Protein AF-A0A9Q8PD49-F1 (afdb_monomer_lite)

Radius of gyration: 19.95 Å; chains: 1; bounding box: 48×64×58 Å

Foldseek 3Di:
DDDPPPPPPLDDQDQDAQVCPPVPPVDDGSFVACSPHLQDLQFLVSLVDPVQLVVQVVVFDPQDKDWFKDALVQQALPPDRIWAKQFQVNDAFPVLQATASGHHPCCCVVPPVHGHDCGSPCVVCVVSDDGGDEDEDEPVVQVPDPDRDDDDPPDAPDDAYHYRPCPVVVSVPDDPVRSVVSSPDPDDDDDFDDDDSVVVSCCSVHHDDDFDDDPGTPSNCQSRRRSHMDIPRTRCPCVVPVDDDDDDDGPDDDPRDMDHD

Sequence (261 aa):
MSSSTTTTTTTTIPIPPFSSLPLDKSGPHHNAWGLYDPTDQLGTLNRLTDAVVARAASEIRTGTRINLDWPIACPSSAGKSSSQWDGVRHFGYQKEGVLYNGVTMDEIHGRNGVEKTDNLGIGAWAEKGIVGRGILLDYHTCRRLPKTPPIHHGDIILLLLLLRTGYLHAYSLLSRPSLESLRSESLLCFTGVEQSEDMMAFMWENFSACPTQEEYHLHEVMLAGRGMPIGELFDLEKLAAEKVNYVPGGVASPPNVVAIF

InterPro domains:
  IPR037175 Kynurenine formamidase superfamily [G3DSA:3.50.30.50] (44-261)

Structure (mmCIF, N/CA/C/O backbone):
data_AF-A0A9Q8PD49-F1
#
_entry.id   AF-A0A9Q8PD49-F1
#
loop_
_atom_site.group_PDB
_atom_site.id
_atom_site.type_symbol
_atom_site.label_atom_id
_atom_site.label_alt_id
_atom_site.label_comp_id
_atom_site.label_asym_id
_atom_site.label_entity_id
_atom_site.label_seq_id
_atom_site.pdbx_PDB_ins_code
_atom_site.Cartn_x
_atom_site.Cartn_y
_atom_site.Cartn_z
_atom_site.occupancy
_atom_site.B_iso_or_equiv
_atom_site.auth_seq_id
_atom_site.auth_comp_id
_atom_site.auth_asym_id
_atom_site.auth_atom_id
_atom_site.pdbx_PDB_model_num
ATOM 1 N N . MET A 1 1 ? -13.595 -43.798 4.757 1.00 37.62 1 MET A N 1
ATOM 2 C CA . MET A 1 1 ? -13.567 -42.462 5.386 1.00 37.62 1 MET A CA 1
ATOM 3 C C . MET A 1 1 ? -13.576 -41.447 4.257 1.00 37.62 1 MET A C 1
ATOM 5 O O . MET A 1 1 ? -12.559 -41.295 3.597 1.00 37.62 1 MET A O 1
ATOM 9 N N . SER A 1 2 ? -14.741 -40.880 3.934 1.00 33.53 2 SER A N 1
ATOM 10 C CA . SER A 1 2 ? -14.861 -39.870 2.875 1.00 33.53 2 SER A CA 1
ATOM 11 C C . SER A 1 2 ? -14.318 -38.544 3.392 1.00 33.53 2 SER A C 1
ATOM 13 O O . SER A 1 2 ? -14.867 -38.001 4.348 1.00 33.53 2 SER A O 1
ATOM 15 N N . SER A 1 3 ? -13.239 -38.039 2.793 1.00 37.34 3 SER A N 1
ATOM 16 C CA . SER A 1 3 ? -12.760 -36.683 3.055 1.00 37.34 3 SER A CA 1
ATOM 17 C C . SER A 1 3 ? -13.702 -35.693 2.373 1.00 37.34 3 SER A C 1
ATOM 19 O O . SER A 1 3 ? -13.775 -35.644 1.145 1.00 37.34 3 SER A O 1
ATOM 21 N N . SER A 1 4 ? -14.443 -34.923 3.163 1.00 33.84 4 SER A N 1
ATOM 22 C CA . SER A 1 4 ? -15.198 -33.775 2.676 1.00 33.84 4 SER A CA 1
ATOM 23 C C . SER A 1 4 ? -14.217 -32.668 2.299 1.00 33.84 4 SER A C 1
ATOM 25 O O . SER A 1 4 ? -13.658 -31.998 3.166 1.00 33.84 4 SER A O 1
ATOM 27 N N . THR A 1 5 ? -13.982 -32.486 1.005 1.00 35.84 5 THR A N 1
ATOM 28 C CA . THR A 1 5 ? -13.278 -31.313 0.490 1.00 35.84 5 THR A CA 1
ATOM 29 C C . THR A 1 5 ? -14.236 -30.129 0.588 1.00 35.84 5 THR A C 1
ATOM 31 O O . THR A 1 5 ? -15.113 -29.963 -0.256 1.00 35.84 5 THR A O 1
ATOM 34 N N . THR A 1 6 ? -14.126 -29.338 1.653 1.00 32.06 6 THR A N 1
ATOM 35 C CA . THR A 1 6 ? -14.860 -28.076 1.778 1.00 32.06 6 THR A CA 1
ATOM 36 C C . THR A 1 6 ? -14.308 -27.109 0.738 1.00 32.06 6 THR A C 1
ATOM 38 O O . THR A 1 6 ? -13.209 -26.581 0.884 1.00 32.06 6 THR A O 1
ATOM 41 N N . THR A 1 7 ? -15.041 -26.912 -0.355 1.00 31.94 7 THR A N 1
ATOM 42 C CA . THR A 1 7 ? -14.754 -25.865 -1.337 1.00 31.94 7 THR A CA 1
ATOM 43 C C . THR A 1 7 ? -15.084 -24.517 -0.698 1.00 31.94 7 THR A C 1
ATOM 45 O O . THR A 1 7 ? -16.236 -24.084 -0.706 1.00 31.94 7 THR A O 1
ATOM 48 N N . THR A 1 8 ? -14.089 -23.861 -0.099 1.00 37.97 8 THR A N 1
ATOM 49 C CA . THR A 1 8 ? -14.218 -22.473 0.356 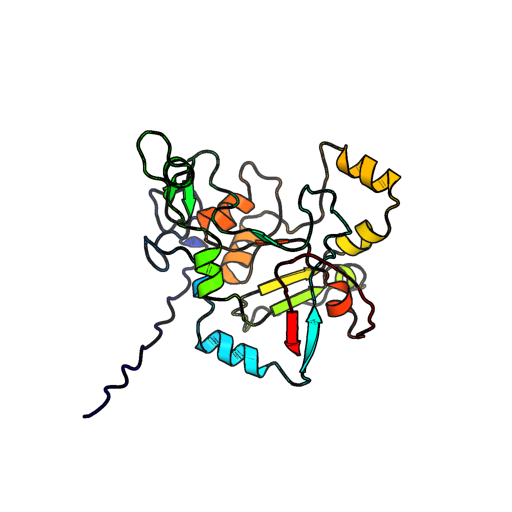1.00 37.97 8 THR A CA 1
ATOM 50 C C . THR A 1 8 ? -14.473 -21.612 -0.875 1.00 37.97 8 THR A C 1
ATOM 52 O O . THR A 1 8 ? -13.596 -21.410 -1.709 1.00 37.97 8 THR A O 1
ATOM 55 N N . THR A 1 9 ? -15.715 -21.172 -1.042 1.00 39.12 9 THR A N 1
ATOM 56 C CA . THR A 1 9 ? -16.086 -20.260 -2.122 1.00 39.12 9 THR A CA 1
ATOM 57 C C . THR A 1 9 ? -15.615 -18.878 -1.687 1.00 39.12 9 THR A C 1
ATOM 59 O O . THR A 1 9 ? -16.221 -18.272 -0.809 1.00 39.12 9 THR A O 1
ATOM 62 N N . THR A 1 10 ? -14.484 -18.410 -2.215 1.00 50.09 10 THR A N 1
ATOM 63 C CA . THR A 1 10 ? -13.947 -17.078 -1.905 1.00 50.09 10 THR A CA 1
ATOM 64 C C . THR A 1 10 ? -14.861 -16.025 -2.530 1.00 50.09 10 THR A C 1
ATOM 66 O O . THR A 1 10 ? -14.702 -15.659 -3.693 1.00 50.09 10 THR A O 1
ATOM 69 N N . THR A 1 11 ? -15.869 -15.576 -1.783 1.00 55.28 11 THR A N 1
ATOM 70 C CA . THR A 1 11 ? -16.752 -14.484 -2.199 1.00 55.28 11 THR A CA 1
ATOM 71 C C . THR A 1 11 ? -15.929 -13.203 -2.302 1.00 55.28 11 THR A C 1
ATOM 73 O O . THR A 1 11 ? -15.495 -12.647 -1.297 1.00 55.28 11 THR A O 1
ATOM 76 N N . THR A 1 12 ? -15.690 -12.728 -3.522 1.00 66.94 12 THR A N 1
ATOM 77 C CA . THR A 1 12 ? -15.131 -11.394 -3.764 1.00 66.94 12 THR A CA 1
ATOM 78 C C . THR A 1 12 ? -16.107 -10.336 -3.260 1.00 66.94 12 THR A C 1
ATOM 80 O O . THR A 1 12 ? -17.199 -10.196 -3.812 1.00 66.94 12 THR A O 1
ATOM 83 N N . ILE A 1 13 ? -15.712 -9.598 -2.222 1.00 80.44 13 ILE A N 1
ATOM 84 C CA . ILE A 1 13 ? -16.463 -8.448 -1.710 1.00 80.44 13 ILE A CA 1
ATOM 85 C C . ILE A 1 13 ? -16.399 -7.325 -2.763 1.00 80.44 13 ILE A C 1
ATOM 87 O O . ILE A 1 13 ? -15.293 -6.953 -3.170 1.00 80.44 13 ILE A O 1
ATOM 91 N N . PRO A 1 14 ? -17.542 -6.793 -3.239 1.00 84.50 14 PRO A N 1
ATOM 92 C CA . PRO A 1 14 ? -17.552 -5.672 -4.171 1.00 84.50 14 PRO A CA 1
ATOM 93 C C . PRO A 1 14 ? -16.903 -4.436 -3.547 1.00 84.50 14 PRO A C 1
ATOM 95 O O . PRO A 1 14 ? -17.197 -4.086 -2.404 1.00 84.50 14 PRO A O 1
ATOM 98 N N . ILE A 1 15 ? -16.047 -3.752 -4.305 1.00 85.50 15 ILE A N 1
ATOM 99 C CA . ILE A 1 15 ? -15.447 -2.496 -3.853 1.00 85.50 15 ILE A CA 1
ATOM 100 C C . ILE A 1 15 ? -16.510 -1.396 -3.983 1.00 85.50 15 ILE A C 1
ATOM 102 O O . ILE A 1 15 ? -17.032 -1.195 -5.082 1.00 85.50 15 ILE A O 1
ATOM 106 N N . PRO A 1 16 ? -16.861 -0.692 -2.895 1.00 89.38 16 PRO A N 1
ATOM 107 C CA . PRO A 1 16 ? -17.854 0.366 -2.958 1.00 89.38 16 PRO A CA 1
ATOM 108 C C . PRO A 1 16 ? -17.277 1.604 -3.669 1.00 89.38 16 PRO A C 1
ATOM 110 O O . PRO A 1 16 ? -16.062 1.819 -3.626 1.00 89.38 16 PRO A O 1
ATOM 113 N N . PRO A 1 17 ? -18.109 2.430 -4.327 1.00 88.31 17 PRO A N 1
ATOM 114 C CA . PRO A 1 17 ? -17.634 3.620 -5.033 1.00 88.31 17 PRO A CA 1
ATOM 115 C C . PRO A 1 17 ? -17.001 4.627 -4.066 1.00 88.31 17 PRO A C 1
ATOM 117 O O . PRO A 1 17 ? -17.382 4.698 -2.897 1.00 88.31 17 PRO A O 1
ATOM 120 N N . PHE A 1 18 ? -16.069 5.457 -4.546 1.00 85.88 18 PHE A N 1
ATOM 121 C C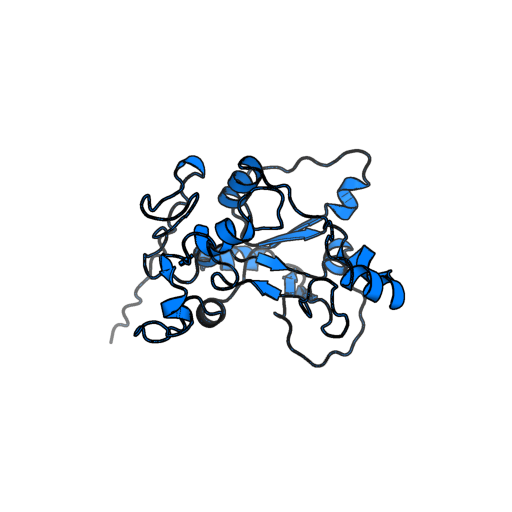A . PHE A 1 18 ? -15.413 6.461 -3.696 1.00 85.88 18 PHE A CA 1
ATOM 122 C C . PHE A 1 18 ? -16.423 7.369 -2.974 1.00 85.88 18 PHE A C 1
ATOM 124 O O . PHE A 1 18 ? -16.289 7.635 -1.780 1.00 85.88 18 PHE A O 1
ATOM 131 N N . SER A 1 19 ? -17.499 7.747 -3.668 1.00 89.88 19 SER A N 1
ATOM 132 C CA . SER A 1 19 ? -18.568 8.605 -3.151 1.00 89.88 19 SER A CA 1
ATOM 133 C C . SER A 1 19 ? -19.344 8.028 -1.961 1.00 89.88 19 SER A C 1
ATOM 135 O O . SER A 1 19 ? -20.111 8.756 -1.335 1.00 89.88 19 SER A O 1
ATOM 137 N N . SER A 1 20 ? -19.212 6.732 -1.647 1.00 92.56 20 SER A N 1
ATOM 138 C CA . SER A 1 20 ? -19.856 6.153 -0.461 1.00 92.56 20 SER A CA 1
ATOM 139 C C . SER A 1 20 ? -19.020 6.281 0.812 1.00 92.56 20 SER A C 1
ATOM 141 O O . SER A 1 20 ? -19.561 6.090 1.903 1.00 92.56 20 SER A O 1
ATOM 143 N N . LEU A 1 21 ? -17.723 6.583 0.692 1.00 91.69 21 LEU A N 1
ATOM 144 C CA . LEU A 1 21 ? -16.845 6.769 1.844 1.00 91.69 21 LEU A CA 1
ATOM 145 C C . LEU A 1 21 ? -17.209 8.071 2.595 1.00 91.69 21 LEU A C 1
ATOM 147 O O . LEU A 1 21 ? -17.605 9.049 1.961 1.00 91.69 21 LEU A O 1
ATOM 151 N N . PRO A 1 22 ? -17.073 8.127 3.933 1.00 95.44 22 PRO A N 1
ATOM 152 C CA . PRO A 1 22 ? -16.644 7.043 4.817 1.00 95.44 22 PRO A CA 1
ATOM 153 C C . PRO A 1 22 ? -17.696 5.931 4.956 1.00 95.44 22 PRO A C 1
ATOM 155 O O . PRO A 1 22 ? -18.889 6.230 4.944 1.00 95.44 22 PRO A O 1
ATOM 158 N N . LEU A 1 23 ? -17.289 4.668 5.103 1.00 95.75 23 LEU A N 1
ATOM 159 C CA . LEU A 1 23 ? -18.234 3.565 5.342 1.00 95.75 23 LEU A CA 1
ATOM 160 C C . LEU A 1 23 ? -18.767 3.592 6.774 1.00 95.75 23 LEU A C 1
ATOM 162 O O . LEU A 1 23 ? -19.983 3.579 6.973 1.00 95.75 23 LEU A O 1
ATOM 166 N N . ASP A 1 24 ? -17.876 3.718 7.756 1.00 95.94 24 ASP A N 1
ATOM 167 C CA . ASP A 1 24 ? -18.265 3.978 9.136 1.00 95.94 24 ASP A CA 1
ATOM 168 C C . ASP A 1 24 ? -18.451 5.485 9.337 1.00 95.94 24 ASP A C 1
ATOM 170 O O . ASP A 1 24 ? -17.494 6.259 9.319 1.00 95.94 24 ASP A O 1
ATOM 174 N N . LYS A 1 25 ? -19.701 5.914 9.532 1.00 94.94 25 LYS A N 1
ATOM 175 C CA . LYS A 1 25 ? -20.044 7.330 9.732 1.00 94.94 25 LYS A CA 1
ATOM 176 C C . LYS A 1 25 ? -19.640 7.866 11.108 1.00 94.94 25 LYS A C 1
ATOM 178 O O . LYS A 1 25 ? -19.663 9.079 11.293 1.00 94.94 25 LYS A O 1
ATOM 183 N N . SER A 1 26 ? -19.313 6.990 12.056 1.00 94.00 26 SER A N 1
ATOM 184 C CA . SER A 1 26 ? -18.777 7.374 13.365 1.00 94.00 26 SER A CA 1
ATOM 185 C C . SER A 1 26 ? -17.256 7.554 13.354 1.00 94.00 26 SER A C 1
ATOM 187 O O . SER A 1 26 ? -16.717 8.217 14.239 1.00 94.00 26 SER A O 1
ATOM 189 N N . GLY A 1 27 ? -16.579 7.001 12.343 1.00 93.06 27 GLY A N 1
ATOM 190 C CA . GLY A 1 27 ? -15.137 7.112 12.156 1.00 93.06 27 GLY A CA 1
ATOM 191 C C . GLY A 1 27 ? -14.690 8.366 11.386 1.00 93.06 27 GLY A C 1
ATOM 192 O O . GLY A 1 27 ? -15.513 9.168 10.934 1.00 93.06 27 GLY A O 1
ATOM 193 N N . PRO A 1 28 ? -13.369 8.532 11.195 1.00 93.62 28 PRO A N 1
ATOM 194 C CA . PRO A 1 28 ? -12.789 9.677 10.498 1.00 93.62 28 PRO A CA 1
ATOM 195 C C . PRO A 1 28 ? -13.153 9.745 9.008 1.00 93.62 28 PRO A C 1
ATOM 197 O O . PRO A 1 28 ? -13.602 8.778 8.390 1.00 93.62 28 PRO A O 1
ATOM 200 N N . HIS A 1 29 ? -12.918 10.905 8.402 1.00 92.06 29 HIS A N 1
ATOM 201 C CA . HIS A 1 29 ? -13.190 11.175 6.991 1.00 92.06 29 HIS A CA 1
ATOM 202 C C . HIS A 1 29 ? -12.555 10.138 6.032 1.00 92.06 29 HIS A C 1
ATOM 204 O O . HIS A 1 29 ? -11.439 9.671 6.239 1.00 92.06 29 HIS A O 1
ATOM 210 N N . HIS A 1 30 ? -13.277 9.780 4.962 1.00 91.75 30 HIS A N 1
ATOM 211 C CA . HIS A 1 30 ? -12.868 8.824 3.913 1.00 91.75 30 HIS A CA 1
ATOM 212 C C . HIS A 1 30 ? -12.471 7.400 4.361 1.00 91.75 30 HIS A C 1
ATOM 214 O O . HIS A 1 30 ? -11.828 6.683 3.586 1.00 91.75 30 HIS A O 1
ATOM 220 N N . ASN A 1 31 ? -12.852 6.959 5.564 1.00 95.00 31 ASN A N 1
ATOM 221 C CA . ASN A 1 31 ? -12.556 5.598 6.010 1.00 95.00 31 ASN A CA 1
ATOM 222 C C . ASN A 1 31 ? -13.320 4.523 5.209 1.00 95.00 31 ASN A C 1
ATOM 224 O O . ASN A 1 31 ? -14.442 4.739 4.752 1.00 95.00 31 ASN A O 1
ATOM 228 N N . ALA A 1 32 ? -12.728 3.339 5.084 1.00 95.38 32 ALA A N 1
ATOM 229 C CA . ALA A 1 32 ? -13.363 2.131 4.556 1.00 95.38 32 ALA A CA 1
ATOM 230 C C . ALA A 1 32 ? -13.516 1.063 5.652 1.00 95.38 32 ALA A C 1
ATOM 232 O O . ALA A 1 32 ? -13.356 -0.134 5.396 1.00 95.38 32 ALA A O 1
ATOM 233 N N . TRP A 1 33 ? -13.751 1.498 6.890 1.00 96.62 33 TRP A N 1
ATOM 234 C CA . TRP A 1 33 ? -13.772 0.610 8.045 1.00 96.62 33 TRP A CA 1
ATOM 235 C C . TRP A 1 33 ? -14.943 -0.365 7.985 1.00 96.62 33 TRP A C 1
ATOM 237 O O . TRP A 1 33 ? -16.034 -0.026 7.523 1.00 96.62 33 TRP A O 1
ATOM 247 N N . GLY A 1 34 ? -14.684 -1.602 8.406 1.00 94.94 34 GLY A N 1
ATOM 248 C CA . GLY A 1 34 ? -15.656 -2.694 8.355 1.00 94.94 34 GLY A CA 1
ATOM 249 C C . GLY A 1 34 ? -15.976 -3.227 6.951 1.00 94.94 34 GLY A C 1
ATOM 250 O O . GLY A 1 34 ? -16.863 -4.066 6.832 1.00 94.94 34 GLY A O 1
ATOM 251 N N . LEU A 1 35 ? -15.273 -2.791 5.892 1.00 94.44 35 LEU A N 1
ATOM 252 C CA . LEU A 1 35 ? -15.503 -3.284 4.524 1.00 94.44 35 LEU A CA 1
ATOM 253 C C . LEU A 1 35 ? -15.315 -4.805 4.395 1.00 94.44 35 LEU A C 1
ATOM 255 O O . LEU A 1 35 ? -16.098 -5.460 3.711 1.00 94.44 35 LEU A O 1
ATOM 259 N N . TYR A 1 36 ? -14.254 -5.344 4.999 1.00 92.75 36 TYR A N 1
ATOM 260 C CA . TYR A 1 36 ? -13.935 -6.774 4.941 1.00 92.75 36 TYR A CA 1
ATOM 261 C C . TYR A 1 36 ? -14.446 -7.500 6.185 1.00 92.75 36 TYR A C 1
ATOM 263 O O . TYR A 1 36 ? -15.222 -8.443 6.076 1.00 92.75 36 TYR A O 1
ATOM 271 N N . ASP A 1 37 ? -14.020 -7.028 7.354 1.00 93.38 37 ASP A N 1
ATOM 272 C CA . ASP A 1 37 ? -14.477 -7.448 8.674 1.00 93.38 37 ASP A CA 1
ATOM 273 C C . ASP A 1 37 ? -14.117 -6.327 9.673 1.00 93.38 37 ASP A C 1
ATOM 275 O O . ASP A 1 37 ? -13.093 -5.662 9.476 1.00 93.38 37 ASP A O 1
ATOM 279 N N . PRO A 1 38 ? -14.906 -6.069 10.732 1.00 93.25 38 PRO A N 1
ATOM 280 C CA . PRO A 1 38 ? -14.557 -5.071 11.749 1.00 93.25 38 PRO A CA 1
ATOM 281 C C . PRO A 1 38 ? -13.233 -5.347 12.479 1.00 93.25 38 PRO A C 1
ATOM 283 O O . PRO A 1 38 ? -12.626 -4.427 13.016 1.00 93.25 38 PRO A O 1
ATOM 286 N N . THR A 1 39 ? -12.776 -6.600 12.500 1.00 93.44 39 THR A N 1
ATOM 287 C CA . THR A 1 39 ? -11.505 -7.036 13.102 1.00 93.44 39 THR A CA 1
ATOM 288 C C . THR A 1 39 ? -10.393 -7.248 12.070 1.00 93.44 39 THR A C 1
ATOM 290 O O . THR A 1 39 ? -9.300 -7.699 12.420 1.00 93.44 39 THR A O 1
ATOM 293 N N . ASP A 1 40 ? -10.650 -6.912 10.800 1.00 95.19 40 ASP A N 1
ATOM 294 C CA . ASP A 1 40 ? -9.677 -7.041 9.718 1.00 95.19 40 ASP A CA 1
ATOM 295 C C . ASP A 1 40 ? -8.404 -6.227 9.991 1.00 95.19 40 ASP A C 1
ATOM 297 O O . ASP A 1 40 ? -8.443 -5.109 10.509 1.00 95.19 40 ASP A O 1
ATOM 301 N N . GLN A 1 41 ? -7.269 -6.800 9.591 1.00 92.62 41 GLN A N 1
ATOM 302 C CA . GLN A 1 41 ? -5.931 -6.220 9.751 1.00 92.62 41 GLN A CA 1
ATOM 303 C C . GLN A 1 41 ? -5.176 -6.095 8.419 1.00 92.62 41 GLN A C 1
ATOM 305 O O . GLN A 1 41 ? -4.035 -5.623 8.383 1.00 92.62 41 GLN A O 1
ATOM 310 N N . LEU A 1 42 ? -5.784 -6.554 7.322 1.00 90.94 42 LEU A N 1
ATOM 311 C CA . LEU A 1 42 ? -5.158 -6.629 6.004 1.00 90.94 42 LEU A CA 1
ATOM 312 C C . LEU A 1 42 ? -5.536 -5.441 5.117 1.00 90.94 42 LEU A C 1
ATOM 314 O O . LEU A 1 42 ? -4.746 -5.047 4.256 1.00 90.94 42 LEU A O 1
ATOM 318 N N . GLY A 1 43 ? -6.725 -4.869 5.304 1.00 91.56 43 GLY A N 1
ATOM 319 C CA . GLY A 1 43 ? -7.219 -3.766 4.498 1.00 91.56 43 GLY A CA 1
ATOM 320 C C . GLY A 1 43 ? -7.280 -4.135 3.020 1.00 91.56 43 GLY A C 1
ATOM 321 O O . GLY A 1 43 ? -7.813 -5.178 2.638 1.00 91.56 43 GLY A O 1
ATOM 322 N N . THR A 1 44 ? -6.725 -3.300 2.142 1.00 89.94 44 THR A N 1
ATOM 323 C CA . THR A 1 44 ? -6.767 -3.552 0.693 1.00 89.94 44 THR A CA 1
ATOM 324 C C . THR A 1 44 ? -5.965 -4.781 0.260 1.00 89.94 44 THR A C 1
ATOM 326 O O . THR A 1 44 ? -6.204 -5.271 -0.845 1.00 89.94 44 THR A O 1
ATOM 329 N N . LEU A 1 45 ? -5.111 -5.364 1.114 1.00 87.69 45 LEU A N 1
ATOM 330 C CA . LEU A 1 45 ? -4.480 -6.660 0.829 1.00 87.69 45 LEU A CA 1
ATOM 331 C C . LEU A 1 45 ? -5.503 -7.799 0.706 1.00 87.69 45 LEU A C 1
ATOM 333 O O . LEU A 1 45 ? -5.228 -8.784 0.025 1.00 87.69 45 LEU A O 1
ATOM 337 N N . ASN A 1 46 ? -6.715 -7.652 1.249 1.00 90.19 46 ASN A N 1
ATOM 338 C CA . ASN A 1 46 ? -7.814 -8.596 1.010 1.00 90.19 46 ASN A CA 1
ATOM 339 C C . ASN A 1 46 ? -8.227 -8.686 -0.471 1.00 90.19 46 ASN A C 1
ATOM 341 O O . ASN A 1 46 ? -8.819 -9.680 -0.893 1.00 90.19 46 ASN A O 1
ATOM 345 N N . ARG A 1 47 ? -7.864 -7.693 -1.298 1.00 87.19 47 ARG A N 1
ATOM 346 C CA . ARG A 1 47 ? -8.057 -7.736 -2.759 1.00 87.19 47 ARG A CA 1
ATOM 347 C C . ARG A 1 47 ? -7.112 -8.740 -3.439 1.00 87.19 47 ARG A C 1
ATOM 349 O O . ARG A 1 47 ? -7.409 -9.189 -4.549 1.00 87.19 47 ARG A O 1
ATOM 356 N N . LEU A 1 48 ? -6.028 -9.160 -2.771 1.00 83.69 48 LEU A N 1
ATOM 357 C CA . LEU A 1 48 ? -5.154 -10.275 -3.168 1.00 83.69 48 LEU A CA 1
ATOM 358 C C . LEU A 1 48 ? -5.847 -11.623 -2.904 1.00 83.69 48 LEU A C 1
ATOM 360 O O . LEU A 1 48 ? -5.444 -12.420 -2.052 1.00 83.69 48 LEU A O 1
ATOM 364 N N . THR A 1 49 ? -6.941 -11.870 -3.622 1.00 86.62 49 THR A N 1
ATOM 365 C CA . THR A 1 49 ? -7.612 -13.176 -3.597 1.00 86.62 49 THR A CA 1
ATOM 366 C C . THR A 1 49 ? -6.785 -14.208 -4.354 1.00 86.62 49 THR A C 1
ATOM 368 O O . THR A 1 49 ? -6.098 -13.870 -5.320 1.00 86.62 49 THR A O 1
ATOM 371 N N . ASP A 1 50 ? -6.913 -15.480 -3.985 1.00 88.06 50 ASP A N 1
ATOM 372 C CA . ASP A 1 50 ? -6.184 -16.582 -4.624 1.00 88.06 50 ASP A CA 1
ATOM 373 C C . ASP A 1 50 ? -6.387 -16.600 -6.145 1.00 88.06 50 ASP A C 1
ATOM 375 O O . ASP A 1 50 ? -5.447 -16.811 -6.906 1.00 88.06 50 ASP A O 1
ATOM 379 N N . ALA A 1 51 ? -7.603 -16.289 -6.606 1.00 84.75 51 ALA A N 1
ATOM 380 C CA . ALA A 1 51 ? -7.916 -16.194 -8.027 1.00 84.75 51 ALA A CA 1
ATOM 381 C C . ALA A 1 51 ? -7.153 -15.057 -8.725 1.00 84.75 51 ALA A C 1
ATOM 383 O O . ALA A 1 51 ? -6.750 -15.205 -9.878 1.00 84.75 51 ALA A O 1
ATOM 384 N N . VAL A 1 52 ? -6.956 -13.917 -8.057 1.00 81.75 52 VAL A N 1
ATOM 385 C CA . VAL A 1 52 ? -6.182 -12.802 -8.615 1.00 81.75 52 VAL A CA 1
ATOM 386 C C . VAL A 1 52 ? -4.691 -13.141 -8.642 1.00 81.75 52 VAL A C 1
ATOM 388 O O . VAL A 1 52 ? -4.042 -12.916 -9.663 1.00 81.75 52 VAL A O 1
ATOM 391 N N . VAL A 1 53 ? -4.160 -13.737 -7.571 1.00 84.44 53 VAL A N 1
ATOM 392 C CA . VAL A 1 53 ? -2.755 -14.177 -7.508 1.00 84.44 53 VAL A CA 1
ATOM 393 C C . VAL A 1 53 ? -2.468 -15.233 -8.579 1.00 84.44 53 VAL A C 1
ATOM 395 O O . VAL A 1 53 ? -1.485 -15.123 -9.311 1.00 84.44 53 VAL A O 1
ATOM 398 N N . ALA A 1 54 ? -3.364 -16.208 -8.751 1.00 83.81 54 ALA A N 1
ATOM 399 C CA . ALA A 1 54 ? -3.251 -17.228 -9.791 1.00 83.81 54 ALA A CA 1
ATOM 400 C C . ALA A 1 54 ? -3.260 -16.626 -11.206 1.00 83.81 54 ALA A C 1
ATOM 402 O O . ALA A 1 54 ? -2.492 -17.060 -12.066 1.00 83.81 54 ALA A O 1
ATOM 403 N N . ARG A 1 55 ? -4.082 -15.596 -11.459 1.00 80.00 55 ARG A N 1
ATOM 404 C CA . ARG A 1 55 ? -4.056 -14.872 -12.742 1.00 80.00 55 ARG A CA 1
ATOM 405 C C . ARG A 1 55 ? -2.737 -14.135 -12.954 1.00 80.00 55 ARG A C 1
ATOM 407 O O . ARG A 1 55 ? -2.185 -14.233 -14.045 1.00 80.00 55 ARG A O 1
ATOM 414 N N . ALA A 1 56 ? -2.208 -13.468 -11.930 1.00 78.38 56 ALA A N 1
ATOM 415 C CA . ALA A 1 56 ? -0.918 -12.782 -12.019 1.00 78.38 56 ALA A CA 1
ATOM 416 C C . ALA A 1 56 ? 0.231 -13.752 -12.345 1.00 78.38 56 ALA A C 1
ATOM 418 O O . ALA A 1 56 ? 1.088 -13.437 -13.164 1.00 78.38 56 ALA A O 1
ATOM 419 N N . ALA A 1 57 ? 0.211 -14.969 -11.790 1.00 82.62 57 ALA A N 1
ATOM 420 C CA . ALA A 1 57 ? 1.211 -15.992 -12.102 1.00 82.62 57 ALA A CA 1
ATOM 421 C C . ALA A 1 57 ? 1.245 -16.363 -13.597 1.00 82.62 57 ALA A 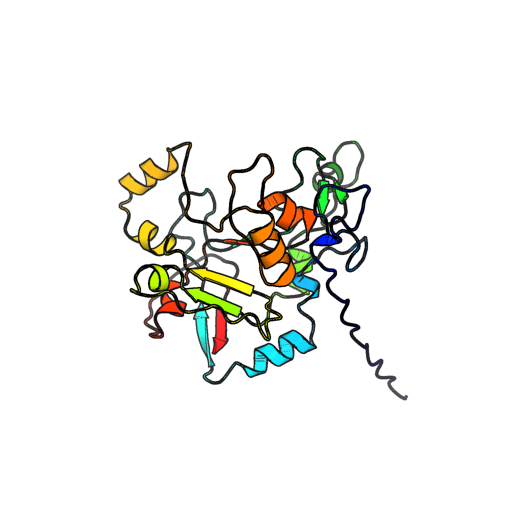C 1
ATOM 423 O O . ALA A 1 57 ? 2.302 -16.707 -14.121 1.00 82.62 57 ALA A O 1
ATOM 424 N N . SER A 1 58 ? 0.115 -16.251 -14.305 1.00 81.50 58 SER A N 1
ATOM 425 C CA . SER A 1 58 ? 0.058 -16.503 -15.749 1.00 81.50 58 SER A CA 1
ATOM 426 C C . SER A 1 58 ? 0.784 -15.446 -16.592 1.00 81.50 58 SER A C 1
ATOM 428 O O . SER A 1 58 ? 1.020 -15.679 -17.776 1.00 81.50 58 SER A O 1
ATOM 430 N N . GLU A 1 59 ? 1.161 -14.301 -16.016 1.00 79.62 59 GLU A N 1
ATOM 431 C CA . GLU A 1 59 ? 1.948 -13.269 -16.703 1.00 79.62 59 GLU A CA 1
ATOM 432 C C . GLU A 1 59 ? 3.435 -13.630 -16.801 1.00 79.62 59 GLU A C 1
ATOM 434 O O . GLU A 1 59 ? 4.130 -13.084 -17.651 1.00 79.62 59 GLU A O 1
ATOM 439 N N . ILE A 1 60 ? 3.907 -14.598 -16.009 1.00 84.75 60 ILE A N 1
ATOM 440 C CA . ILE A 1 60 ? 5.289 -15.084 -16.036 1.00 84.75 60 ILE A CA 1
ATOM 441 C C . ILE A 1 60 ? 5.499 -15.939 -17.292 1.00 84.75 60 ILE A C 1
ATOM 443 O O . ILE A 1 60 ? 4.963 -17.043 -17.420 1.00 84.75 60 ILE A O 1
ATOM 447 N N . ARG A 1 61 ? 6.290 -15.432 -18.236 1.00 83.56 61 ARG A N 1
ATOM 448 C CA . ARG A 1 61 ? 6.639 -16.065 -19.517 1.00 83.56 61 ARG A CA 1
ATOM 449 C C . ARG A 1 61 ? 8.120 -16.404 -19.636 1.00 83.56 61 ARG A C 1
ATOM 451 O O . ARG A 1 61 ? 8.448 -17.409 -20.259 1.00 83.56 61 ARG A O 1
ATOM 458 N N . THR A 1 62 ? 9.009 -15.585 -19.079 1.00 85.88 62 THR A N 1
ATOM 459 C CA . THR A 1 62 ? 10.463 -15.665 -19.312 1.00 85.88 62 THR A CA 1
ATOM 460 C C . THR A 1 62 ? 11.254 -16.209 -18.122 1.00 85.88 62 THR A C 1
ATOM 462 O O . THR A 1 62 ? 12.367 -16.699 -18.298 1.00 85.88 62 THR A O 1
ATOM 465 N N . GLY A 1 63 ? 10.710 -16.124 -16.908 1.00 84.06 63 GLY A N 1
ATOM 466 C CA . GLY A 1 63 ? 11.404 -16.393 -15.650 1.00 84.06 63 GLY A CA 1
ATOM 467 C C . GLY A 1 63 ? 12.404 -15.305 -15.237 1.00 84.06 63 GLY A C 1
ATOM 468 O O . GLY A 1 63 ? 13.170 -15.507 -14.287 1.00 84.06 63 GLY A O 1
ATOM 469 N N . THR A 1 64 ? 12.439 -14.163 -15.934 1.00 83.62 64 THR A N 1
ATOM 470 C CA . THR A 1 64 ? 13.345 -13.051 -15.607 1.00 83.62 64 THR A CA 1
ATOM 471 C C . THR A 1 64 ? 12.937 -12.431 -14.279 1.00 83.62 64 THR A C 1
ATOM 473 O O . THR A 1 64 ? 11.759 -12.171 -14.057 1.00 83.62 64 THR A O 1
ATOM 476 N N . ARG A 1 65 ? 13.908 -12.183 -13.393 1.00 87.12 65 ARG A N 1
ATOM 477 C CA . ARG A 1 65 ? 13.678 -11.639 -12.049 1.00 87.12 65 ARG A CA 1
ATOM 478 C C . ARG A 1 65 ? 14.464 -10.353 -11.861 1.00 87.12 65 ARG A C 1
ATOM 480 O O . ARG A 1 65 ? 15.674 -10.339 -12.087 1.00 87.12 65 ARG A O 1
ATOM 487 N N . ILE A 1 66 ? 13.789 -9.306 -11.406 1.00 80.31 66 ILE A N 1
ATOM 488 C CA . ILE A 1 66 ? 14.398 -8.014 -11.086 1.00 80.31 66 ILE A CA 1
ATOM 489 C C . ILE A 1 66 ? 14.091 -7.706 -9.623 1.00 80.31 66 ILE A C 1
ATOM 491 O O . ILE A 1 66 ? 12.929 -7.568 -9.255 1.00 80.31 66 ILE A O 1
ATOM 495 N N . ASN A 1 67 ? 15.130 -7.626 -8.789 1.00 83.88 67 ASN A N 1
ATOM 496 C CA . ASN A 1 67 ? 15.001 -7.138 -7.417 1.00 83.88 67 ASN A CA 1
ATOM 497 C C . ASN A 1 67 ? 14.823 -5.609 -7.449 1.00 83.88 67 ASN A C 1
ATOM 499 O O . ASN A 1 67 ? 15.540 -4.929 -8.189 1.00 83.88 67 ASN A O 1
ATOM 503 N N . LEU A 1 68 ? 13.848 -5.116 -6.686 1.00 80.38 68 LEU A N 1
ATOM 504 C CA . LEU A 1 68 ? 13.449 -3.709 -6.619 1.00 80.38 68 LEU A CA 1
ATOM 505 C C . LEU A 1 68 ? 13.890 -3.042 -5.309 1.00 80.38 68 LEU A C 1
ATOM 507 O O . LEU A 1 68 ? 13.428 -1.948 -4.994 1.00 80.38 68 LEU A O 1
ATOM 511 N N . ASP A 1 69 ? 14.745 -3.689 -4.520 1.00 78.44 69 ASP A N 1
ATOM 512 C CA . ASP A 1 69 ? 15.206 -3.135 -3.258 1.00 78.44 69 ASP A CA 1
ATOM 513 C C . ASP A 1 69 ? 16.341 -2.132 -3.481 1.00 78.44 69 ASP A C 1
ATOM 515 O O . ASP A 1 69 ? 17.353 -2.402 -4.132 1.00 78.44 69 ASP A O 1
ATOM 519 N N . TRP A 1 70 ? 16.206 -0.977 -2.848 1.00 68.19 70 TRP A N 1
ATOM 520 C CA . TRP A 1 70 ? 17.250 0.013 -2.713 1.00 68.19 70 TRP A CA 1
ATOM 521 C C . TRP A 1 70 ? 18.277 -0.458 -1.677 1.00 68.19 70 TRP A C 1
ATOM 523 O O . TRP A 1 70 ? 17.898 -0.761 -0.540 1.00 68.19 70 TRP A O 1
ATOM 533 N N . PRO A 1 71 ? 19.581 -0.503 -2.003 1.00 64.50 71 PRO A N 1
ATOM 534 C CA . PRO A 1 71 ? 20.590 -1.025 -1.088 1.00 64.50 71 PRO A CA 1
ATOM 535 C C . PRO A 1 71 ? 20.595 -0.312 0.274 1.00 64.50 71 PRO A C 1
ATOM 537 O O . PRO A 1 71 ? 20.731 0.907 0.342 1.00 64.50 71 PRO A O 1
ATOM 540 N N . ILE A 1 72 ? 20.557 -1.083 1.369 1.00 55.22 72 ILE A N 1
ATOM 541 C CA . ILE A 1 72 ? 20.606 -0.578 2.763 1.00 55.22 72 ILE A CA 1
ATOM 542 C C . ILE A 1 72 ? 21.850 0.291 3.035 1.00 55.22 72 ILE A C 1
ATOM 544 O O . ILE A 1 72 ? 21.830 1.182 3.880 1.00 55.22 72 ILE A O 1
ATOM 548 N N . ALA A 1 73 ? 22.939 0.073 2.291 1.00 52.41 73 ALA A N 1
ATOM 549 C CA . ALA A 1 73 ? 24.166 0.863 2.387 1.00 52.41 73 ALA A CA 1
ATOM 550 C C . ALA A 1 73 ? 24.046 2.288 1.804 1.00 52.41 73 ALA A C 1
ATOM 552 O O . ALA A 1 73 ? 24.976 3.084 1.948 1.00 52.41 73 ALA A O 1
ATOM 553 N N . CYS A 1 74 ? 22.932 2.620 1.146 1.00 52.03 74 CYS A N 1
ATOM 554 C CA . CYS A 1 74 ? 22.684 3.927 0.550 1.00 52.03 74 CYS A CA 1
ATOM 555 C C . CYS A 1 74 ? 21.494 4.614 1.246 1.00 52.03 74 CYS A C 1
ATOM 557 O O . CYS A 1 74 ? 20.384 4.623 0.715 1.00 52.03 74 CYS A O 1
ATOM 559 N N . PRO A 1 75 ? 21.686 5.181 2.451 1.00 52.56 75 PRO A N 1
ATOM 560 C CA . PRO A 1 75 ? 20.583 5.771 3.199 1.00 52.56 75 PRO A CA 1
ATOM 561 C C . PRO A 1 75 ? 19.980 6.958 2.431 1.00 52.56 75 PRO A C 1
ATOM 563 O O . PRO A 1 75 ? 20.715 7.805 1.909 1.00 52.56 75 PRO A O 1
ATOM 566 N N . SER A 1 76 ? 18.647 7.032 2.376 1.00 52.09 76 SER A N 1
ATOM 567 C CA . SER A 1 76 ? 17.906 8.155 1.782 1.00 52.09 76 SER A CA 1
ATOM 568 C C . SER A 1 76 ? 17.922 9.388 2.707 1.00 52.09 76 SER A C 1
ATOM 570 O O . SER A 1 76 ? 18.406 9.309 3.844 1.00 52.09 76 SER A O 1
ATOM 572 N N . SER A 1 77 ? 17.467 10.558 2.244 1.00 48.22 77 SER A N 1
ATOM 573 C CA . SER A 1 77 ? 17.355 11.754 3.096 1.00 48.22 77 SER A CA 1
ATOM 574 C C . SER A 1 77 ? 16.100 11.749 3.976 1.00 48.22 77 SER A C 1
ATOM 576 O O . SER A 1 77 ? 16.033 12.523 4.922 1.00 48.22 77 SER A O 1
ATOM 578 N N . ALA A 1 78 ? 15.149 10.843 3.731 1.00 46.09 78 ALA A N 1
ATOM 579 C CA . ALA A 1 78 ? 13.840 10.800 4.388 1.00 46.09 78 ALA A CA 1
ATOM 580 C C . ALA A 1 78 ? 13.820 10.038 5.733 1.00 46.09 78 ALA A C 1
ATOM 582 O O . ALA A 1 78 ? 12.775 9.557 6.158 1.00 46.09 78 ALA A O 1
ATOM 583 N N . GLY A 1 79 ? 14.967 9.848 6.395 1.00 39.97 79 GLY A N 1
ATOM 584 C CA . GLY A 1 79 ? 15.056 9.117 7.672 1.00 39.97 79 GLY A CA 1
ATOM 585 C C . GLY A 1 79 ? 14.827 7.598 7.584 1.00 39.97 79 GLY A C 1
ATOM 586 O O . GLY A 1 79 ? 15.085 6.893 8.557 1.00 39.97 79 GLY A O 1
ATOM 587 N N . LYS A 1 80 ? 14.411 7.079 6.420 1.00 49.34 80 LYS A N 1
ATOM 588 C CA . LYS A 1 80 ? 14.202 5.649 6.155 1.00 49.34 80 LYS A CA 1
ATOM 589 C C . LYS A 1 80 ? 15.405 5.053 5.408 1.00 49.34 80 LYS A C 1
ATOM 591 O O . LYS A 1 80 ? 15.924 5.638 4.449 1.00 49.34 80 LYS A O 1
ATOM 596 N N . SER A 1 81 ? 15.898 3.913 5.891 1.00 54.59 81 SER A N 1
ATOM 597 C CA . SER A 1 81 ? 17.211 3.352 5.533 1.00 54.59 81 SER A CA 1
ATOM 598 C C . SER A 1 81 ? 17.250 2.592 4.198 1.00 54.59 81 SER A C 1
ATOM 600 O O . SER A 1 81 ? 18.345 2.399 3.674 1.00 54.59 81 SER A O 1
ATOM 602 N N . SER A 1 82 ? 16.109 2.156 3.644 1.00 64.38 82 SER A N 1
ATOM 603 C CA . SER A 1 82 ? 16.018 1.310 2.433 1.00 64.38 82 SER A CA 1
ATOM 604 C C . SER A 1 82 ? 14.565 1.204 1.927 1.00 64.38 82 SER A C 1
ATOM 606 O O . SER A 1 82 ? 13.678 1.831 2.504 1.00 64.38 82 SER A O 1
ATOM 608 N N . SER A 1 83 ? 14.320 0.432 0.859 1.00 72.44 83 SER A N 1
ATOM 609 C CA . SER A 1 83 ? 12.975 0.070 0.390 1.00 72.44 83 SER A CA 1
ATOM 610 C C . SER A 1 83 ? 12.125 -0.531 1.495 1.00 72.44 83 SER A C 1
ATOM 612 O O . SER A 1 83 ? 12.633 -1.277 2.332 1.00 72.44 83 SER A O 1
ATOM 614 N N . GLN A 1 84 ? 10.826 -0.250 1.478 1.00 74.31 84 GLN A N 1
ATOM 615 C CA . GLN A 1 84 ? 9.949 -0.676 2.564 1.00 74.31 84 GLN A CA 1
ATOM 616 C C . GLN A 1 84 ? 8.462 -0.640 2.209 1.00 74.31 84 GLN A C 1
ATOM 618 O O . GLN A 1 84 ? 8.040 0.038 1.272 1.00 74.31 84 GLN A O 1
ATOM 623 N N . TRP A 1 85 ? 7.691 -1.353 3.030 1.00 78.88 85 TRP A N 1
ATOM 624 C CA . TRP A 1 85 ? 6.240 -1.262 3.113 1.00 78.88 85 TRP A CA 1
ATOM 625 C C . TRP A 1 85 ? 5.845 -0.569 4.413 1.00 78.88 85 TRP A C 1
ATOM 627 O O . TRP A 1 85 ? 6.199 -1.037 5.497 1.00 78.88 85 TRP A O 1
ATOM 637 N N . ASP A 1 86 ? 5.070 0.502 4.309 1.00 79.62 86 ASP A N 1
ATOM 638 C CA . ASP A 1 86 ? 4.413 1.110 5.455 1.00 79.62 86 ASP A CA 1
ATOM 639 C C . ASP A 1 86 ? 3.100 0.363 5.729 1.00 79.62 86 ASP A C 1
ATOM 641 O O . ASP A 1 86 ? 2.174 0.341 4.911 1.00 79.62 86 ASP A O 1
ATOM 645 N N . GLY A 1 87 ? 3.060 -0.292 6.891 1.00 78.50 87 GLY A N 1
ATOM 646 C CA . GLY A 1 87 ? 1.893 -1.002 7.410 1.00 78.50 87 GLY A CA 1
ATOM 647 C C . GLY A 1 87 ? 0.781 -0.057 7.860 1.00 78.50 87 GLY A C 1
ATOM 648 O O . GLY A 1 87 ? 1.035 1.102 8.171 1.00 78.50 87 GLY A O 1
ATOM 649 N N . VAL A 1 88 ? -0.445 -0.555 8.024 1.00 86.88 88 VAL A N 1
ATOM 650 C CA . VAL A 1 88 ? -1.597 0.258 8.489 1.00 86.88 88 VAL A CA 1
ATOM 651 C C . VAL A 1 88 ? -1.458 0.785 9.928 1.00 86.88 88 VAL A C 1
ATOM 653 O O . VAL A 1 88 ? -2.250 1.608 10.375 1.00 86.88 88 VAL A O 1
ATOM 656 N N . ARG A 1 89 ? -0.407 0.354 10.638 1.00 87.81 89 ARG A N 1
ATOM 657 C CA . ARG A 1 89 ? 0.046 0.872 11.938 1.00 87.81 89 ARG A CA 1
ATOM 658 C C . ARG A 1 89 ? 1.064 2.023 11.836 1.00 87.81 89 ARG A C 1
ATOM 660 O O . ARG A 1 89 ? 1.444 2.581 12.858 1.00 87.81 89 ARG A O 1
ATOM 667 N N . HIS A 1 90 ? 1.560 2.341 10.638 1.00 85.12 90 HIS A N 1
ATOM 668 C CA . HIS A 1 90 ? 2.650 3.303 10.424 1.00 85.12 90 HIS A CA 1
ATOM 669 C C . HIS A 1 90 ? 2.219 4.748 10.687 1.00 85.12 90 HIS A C 1
ATOM 671 O O . HIS A 1 90 ? 2.976 5.509 11.286 1.00 85.12 90 HIS A O 1
ATOM 677 N N . PHE A 1 91 ? 1.010 5.118 10.255 1.00 82.56 91 PHE A N 1
ATOM 678 C CA . PHE A 1 91 ? 0.498 6.476 10.393 1.00 82.56 91 PHE A CA 1
ATOM 679 C C . PHE A 1 91 ? -1.022 6.467 10.597 1.00 82.56 91 PHE A C 1
ATOM 681 O O . PHE A 1 91 ? -1.766 5.980 9.746 1.00 82.56 91 PHE A O 1
ATOM 688 N N . GLY A 1 92 ? -1.460 6.976 11.750 1.00 89.44 92 GLY A N 1
ATOM 689 C CA . GLY A 1 92 ? -2.868 7.077 12.143 1.00 89.44 92 GLY A CA 1
ATOM 690 C C . GLY A 1 92 ? -3.497 8.422 11.821 1.00 89.44 92 GLY A C 1
ATOM 691 O O . GLY A 1 92 ? -2.786 9.370 11.486 1.00 89.44 92 GLY A O 1
ATOM 692 N N . TYR A 1 93 ? -4.813 8.510 12.005 1.00 91.12 93 TYR A N 1
ATOM 693 C CA . TYR A 1 93 ? -5.504 9.793 12.064 1.00 91.12 93 TYR A CA 1
ATOM 694 C C . TYR A 1 93 ? -5.030 10.558 13.293 1.00 91.12 93 TYR A C 1
ATOM 696 O O . TYR A 1 93 ? -5.283 10.146 14.429 1.00 91.12 93 TYR A O 1
ATOM 704 N N . GLN A 1 94 ? -4.296 11.648 13.075 1.00 86.88 94 GLN A N 1
ATOM 705 C CA . GLN A 1 94 ? -3.565 12.313 14.160 1.00 86.88 94 GLN A CA 1
ATOM 706 C C . GLN A 1 94 ? -4.504 13.010 15.146 1.00 86.88 94 GLN A C 1
ATOM 708 O O . GLN A 1 94 ? -4.266 12.990 16.353 1.00 86.88 94 GLN A O 1
ATOM 713 N N . LYS A 1 95 ? -5.585 13.607 14.636 1.00 88.31 95 LYS A N 1
ATOM 714 C CA . LYS A 1 95 ? -6.572 14.329 15.444 1.00 88.31 95 LYS A CA 1
ATOM 715 C C . LYS A 1 95 ? -7.394 13.381 16.316 1.00 88.31 95 LYS A C 1
ATOM 717 O O . LYS A 1 95 ? -7.642 13.686 17.479 1.00 88.31 95 LYS A O 1
ATOM 722 N N . GLU A 1 96 ? -7.820 12.252 15.761 1.00 90.56 96 GLU A N 1
ATOM 723 C CA . GLU A 1 96 ? -8.665 11.272 16.443 1.00 90.56 96 GLU A CA 1
ATOM 724 C C . GLU A 1 96 ? -7.861 10.239 17.253 1.00 90.56 96 GLU A C 1
ATOM 726 O O . GLU A 1 96 ? -8.413 9.615 18.154 1.00 90.56 96 GLU A O 1
ATOM 731 N N . GLY A 1 97 ? -6.563 10.064 16.980 1.00 91.12 97 GLY A N 1
ATOM 732 C CA . GLY A 1 97 ? -5.697 9.134 17.718 1.00 91.12 97 GLY A CA 1
ATOM 733 C C . GLY A 1 97 ? -5.986 7.657 17.429 1.00 91.12 97 GLY A C 1
ATOM 734 O O . GLY A 1 97 ? -5.783 6.799 18.293 1.00 91.12 97 GLY A O 1
ATOM 735 N N . VAL A 1 98 ? -6.471 7.366 16.220 1.00 93.81 98 VAL A N 1
ATOM 736 C CA . VAL A 1 98 ? -6.946 6.041 15.795 1.00 93.81 98 VAL A CA 1
ATOM 737 C C . VAL A 1 98 ? -6.295 5.589 14.489 1.00 93.81 98 VAL A C 1
ATOM 739 O O . VAL A 1 98 ? -5.899 6.388 13.638 1.00 93.81 98 VAL A O 1
ATOM 742 N N . LEU A 1 99 ? -6.187 4.275 14.343 1.00 94.62 99 LEU A N 1
ATOM 743 C CA . LEU A 1 99 ? -5.627 3.559 13.203 1.00 94.62 99 LEU A CA 1
ATOM 744 C C . LEU A 1 99 ? -6.740 2.814 12.453 1.00 94.62 99 LEU A C 1
ATOM 746 O O . LEU A 1 99 ? -7.928 3.033 12.689 1.00 94.62 99 LEU A O 1
ATOM 750 N N . TYR A 1 100 ? -6.348 1.939 11.526 1.00 95.50 100 TYR A N 1
ATOM 751 C CA . TYR A 1 100 ? -7.279 1.137 10.737 1.00 95.50 100 TYR A CA 1
ATOM 752 C C . TYR A 1 100 ? -8.294 0.379 11.600 1.00 95.50 100 TYR A C 1
ATOM 754 O O . TYR A 1 100 ? -7.933 -0.191 12.627 1.00 95.50 100 TYR A O 1
ATOM 762 N N . ASN A 1 101 ? -9.564 0.406 11.177 1.00 95.75 101 ASN A N 1
ATOM 763 C CA . ASN A 1 101 ? -10.705 -0.165 11.900 1.00 95.75 101 ASN A CA 1
ATOM 764 C C . ASN A 1 101 ? -10.849 0.334 13.354 1.00 95.75 101 ASN A C 1
ATOM 766 O O . ASN A 1 101 ? -11.356 -0.377 14.216 1.00 95.75 101 ASN A O 1
ATOM 770 N N . GLY A 1 102 ? -10.416 1.566 13.639 1.00 95.12 102 GLY A N 1
ATOM 771 C CA . GLY A 1 102 ? -10.636 2.210 14.935 1.00 95.12 102 GLY A CA 1
ATOM 772 C C . GLY A 1 102 ? -9.676 1.791 16.044 1.00 95.12 102 GLY A C 1
ATOM 773 O O . GLY A 1 102 ? -9.858 2.231 17.177 1.00 95.12 102 GLY A O 1
ATOM 774 N N . VAL A 1 103 ? -8.642 0.995 15.745 1.00 94.38 103 VAL A N 1
ATOM 775 C CA . VAL A 1 103 ? -7.646 0.594 16.751 1.00 94.38 103 VAL A CA 1
ATOM 776 C C . VAL A 1 103 ? -6.946 1.831 17.313 1.00 94.38 103 VAL A C 1
ATOM 778 O O . VAL A 1 103 ? -6.412 2.657 16.573 1.00 94.38 103 VAL A O 1
ATOM 781 N N . THR A 1 104 ? -6.928 1.965 18.631 1.00 93.94 104 THR A N 1
ATOM 782 C CA . THR A 1 104 ? -6.418 3.154 19.318 1.00 93.94 104 THR A CA 1
ATOM 783 C C . THR A 1 104 ? -4.911 3.088 19.560 1.00 93.94 104 THR A C 1
ATOM 785 O O . THR A 1 104 ? -4.303 2.018 19.666 1.00 93.94 104 THR A O 1
ATOM 788 N N . MET A 1 105 ? -4.281 4.253 19.727 1.00 89.06 105 MET A N 1
ATOM 789 C CA . MET A 1 105 ? -2.868 4.324 20.124 1.00 89.06 105 MET A CA 1
ATOM 790 C C . MET A 1 105 ? -2.604 3.731 21.518 1.00 89.06 105 MET A C 1
ATOM 792 O O . MET A 1 105 ? -1.508 3.224 21.771 1.00 89.06 105 MET A O 1
ATOM 796 N N . ASP A 1 106 ? -3.597 3.749 22.408 1.00 91.50 106 ASP A N 1
ATOM 797 C CA . ASP A 1 106 ? -3.484 3.144 23.736 1.00 91.50 106 ASP A CA 1
ATOM 798 C C . ASP A 1 106 ? -3.429 1.618 23.662 1.00 91.50 106 ASP A C 1
ATOM 800 O O . ASP A 1 106 ? -2.583 1.023 24.330 1.00 91.50 106 ASP A O 1
ATOM 804 N N . GLU A 1 107 ? -4.221 0.990 22.787 1.00 92.50 107 GLU A N 1
ATOM 805 C CA . GLU A 1 107 ? -4.104 -0.443 22.480 1.00 92.50 107 GLU A CA 1
ATOM 806 C C . GLU A 1 107 ? -2.733 -0.767 21.874 1.00 92.50 107 GLU A C 1
ATOM 808 O O . GLU A 1 107 ? -2.095 -1.750 22.252 1.00 92.50 107 GLU A O 1
ATOM 813 N N . ILE A 1 108 ? -2.218 0.072 20.964 1.00 90.69 108 ILE A N 1
ATOM 814 C CA . ILE A 1 108 ? -0.903 -0.157 20.342 1.00 90.69 108 ILE A CA 1
ATOM 815 C C . ILE A 1 108 ? 0.240 -0.106 21.362 1.00 90.69 108 ILE A C 1
ATOM 817 O O . ILE A 1 108 ? 1.216 -0.858 21.252 1.00 90.69 108 ILE A O 1
ATOM 821 N N . HIS A 1 109 ? 0.155 0.805 22.327 1.00 89.00 109 HIS A N 1
ATOM 822 C CA . HIS A 1 109 ? 1.225 1.052 23.288 1.00 89.00 109 HIS A CA 1
ATOM 823 C C . HIS A 1 109 ? 1.021 0.368 24.643 1.00 89.00 109 HIS A C 1
ATOM 825 O O . HIS A 1 109 ? 1.957 0.377 25.442 1.00 89.00 109 HIS A O 1
ATOM 831 N N . GLY A 1 110 ? -0.151 -0.217 24.900 1.00 90.88 110 GLY A N 1
ATOM 832 C CA . GLY A 1 110 ? -0.527 -0.756 26.206 1.00 90.88 110 GLY A CA 1
ATOM 833 C C . GLY A 1 110 ? -0.572 0.328 27.284 1.00 90.88 110 GLY A C 1
ATOM 834 O O . GLY A 1 110 ? 0.114 0.226 28.302 1.00 90.88 110 GLY A O 1
ATOM 835 N N . ARG A 1 111 ? -1.280 1.432 27.019 1.00 91.69 111 ARG A N 1
ATOM 836 C CA . ARG A 1 111 ? -1.375 2.597 27.921 1.00 91.69 111 ARG A CA 1
ATOM 837 C C . ARG A 1 111 ? -2.770 2.721 28.529 1.00 91.69 111 ARG A C 1
ATOM 839 O O . ARG A 1 111 ? -3.706 2.057 28.107 1.00 91.69 111 ARG A O 1
ATOM 846 N N . ASN A 1 112 ? -2.895 3.564 29.557 1.00 89.94 112 ASN A N 1
ATOM 847 C CA . ASN A 1 112 ? -4.174 3.911 30.194 1.00 89.94 112 ASN A CA 1
ATOM 848 C C . ASN A 1 112 ? -5.001 2.705 30.688 1.00 89.94 112 ASN A C 1
ATOM 850 O O . ASN A 1 112 ? -6.226 2.740 30.697 1.00 89.94 112 ASN A O 1
ATOM 854 N N . GLY A 1 113 ? -4.324 1.641 31.136 1.00 90.50 113 GLY A N 1
ATOM 855 C CA . GLY A 1 113 ? -4.973 0.425 31.640 1.00 90.50 113 GLY A CA 1
ATOM 856 C C . GLY A 1 113 ? -5.433 -0.551 30.553 1.00 90.50 113 GLY A C 1
ATOM 857 O O . GLY A 1 113 ? -6.075 -1.545 30.883 1.00 90.50 113 GLY A O 1
ATOM 858 N N . VAL A 1 114 ? -5.093 -0.295 29.288 1.00 93.62 114 VAL A N 1
ATOM 859 C CA . VAL A 1 114 ? -5.355 -1.186 28.152 1.00 93.62 114 VAL A CA 1
ATOM 860 C C . VAL A 1 114 ? -4.151 -2.103 27.924 1.00 93.62 114 VAL A C 1
ATOM 862 O O . VAL A 1 114 ? -3.002 -1.665 28.011 1.00 93.62 114 VAL A O 1
ATOM 865 N N . GLU A 1 115 ? -4.399 -3.386 27.650 1.00 92.44 115 GLU A N 1
ATOM 866 C CA . GLU A 1 115 ? -3.341 -4.337 27.299 1.00 92.44 115 GLU A CA 1
ATOM 867 C C . GLU A 1 115 ? -2.784 -4.039 25.902 1.00 92.44 115 GLU A C 1
ATOM 869 O O . GLU A 1 115 ? -3.511 -3.662 24.983 1.00 92.44 115 GLU A O 1
ATOM 874 N N . LYS A 1 116 ? -1.469 -4.206 25.740 1.00 93.56 116 LYS A N 1
ATOM 875 C CA . LYS A 1 116 ? -0.812 -3.988 24.456 1.00 93.56 116 LYS A CA 1
ATOM 876 C C . LYS A 1 116 ? -1.251 -5.051 23.445 1.00 93.56 116 LYS A C 1
ATOM 878 O O . LYS A 1 116 ? -1.073 -6.238 23.694 1.00 93.56 116 LYS A O 1
ATOM 883 N N . THR A 1 117 ? -1.710 -4.621 22.273 1.00 89.75 117 THR A N 1
ATOM 884 C CA . THR A 1 117 ? -2.015 -5.512 21.146 1.00 89.75 117 THR A CA 1
ATOM 885 C C . THR A 1 117 ? -0.875 -5.584 20.129 1.00 89.75 117 THR A C 1
ATOM 887 O O . THR A 1 117 ? -0.111 -4.629 19.954 1.00 89.75 117 THR A O 1
ATOM 890 N N . ASP A 1 118 ? -0.799 -6.689 19.391 1.00 89.12 118 ASP A N 1
ATOM 891 C CA . ASP A 1 118 ? 0.025 -6.827 18.184 1.00 89.12 118 ASP A CA 1
ATOM 892 C C . ASP A 1 118 ? -0.781 -6.640 16.887 1.00 89.12 118 ASP A C 1
ATOM 894 O O . ASP A 1 118 ? -0.227 -6.757 15.789 1.00 89.12 118 ASP A O 1
ATOM 898 N N . ASN A 1 119 ? -2.065 -6.275 17.008 1.00 89.31 119 ASN A N 1
ATOM 899 C CA . ASN A 1 119 ? -2.931 -5.985 15.871 1.00 89.31 119 ASN A CA 1
ATOM 900 C C . ASN A 1 119 ? -2.325 -4.930 14.941 1.00 89.31 119 ASN A C 1
ATOM 902 O O . ASN A 1 119 ? -1.592 -4.030 15.372 1.00 89.31 119 ASN A O 1
ATOM 906 N N . LEU A 1 120 ? -2.667 -5.040 13.654 1.00 87.62 120 LEU A N 1
ATOM 907 C CA . LEU A 1 120 ? -2.185 -4.176 12.571 1.00 87.62 120 LEU A CA 1
ATOM 908 C C . LEU A 1 120 ? -0.666 -4.270 12.338 1.00 87.62 120 LEU A C 1
ATOM 910 O O . LEU A 1 120 ? -0.090 -3.492 11.574 1.00 87.62 120 LEU A O 1
ATOM 914 N N . GLY A 1 121 ? 0.005 -5.208 13.011 1.00 85.69 121 GLY A N 1
ATOM 915 C CA . GLY A 1 121 ? 1.413 -5.500 12.813 1.00 85.69 121 GLY A CA 1
ATOM 916 C C . GLY A 1 121 ? 1.680 -6.186 11.474 1.00 85.69 121 GLY A C 1
ATOM 917 O O . GLY A 1 121 ? 0.823 -6.856 10.899 1.00 85.69 121 GLY A O 1
ATOM 918 N N . ILE A 1 122 ? 2.928 -6.087 11.012 1.00 82.12 122 ILE A N 1
ATOM 919 C CA . ILE A 1 122 ? 3.370 -6.699 9.750 1.00 82.12 122 ILE A CA 1
ATOM 920 C C . ILE A 1 122 ? 3.228 -8.233 9.737 1.00 82.12 122 ILE A C 1
ATOM 922 O O . ILE A 1 122 ? 3.238 -8.838 8.671 1.00 82.12 122 ILE A O 1
ATOM 926 N N . GLY A 1 123 ? 3.064 -8.870 10.904 1.00 80.94 123 GLY A N 1
ATOM 927 C CA . GLY A 1 123 ? 2.848 -10.313 11.024 1.00 80.94 123 GLY A CA 1
ATOM 928 C C . GLY A 1 123 ? 1.624 -10.805 10.247 1.00 80.94 123 GLY A C 1
ATOM 929 O O . GLY A 1 123 ? 1.739 -11.777 9.506 1.00 80.94 123 GLY A O 1
ATOM 930 N N . ALA A 1 124 ? 0.500 -10.080 10.316 1.00 83.12 124 ALA A N 1
ATOM 931 C CA . ALA A 1 124 ? -0.707 -10.423 9.557 1.00 83.12 124 ALA A CA 1
ATOM 932 C C . ALA A 1 124 ? -0.453 -10.388 8.038 1.00 83.12 124 ALA A C 1
ATOM 934 O O . ALA A 1 124 ? -0.938 -11.227 7.281 1.00 83.12 124 ALA A O 1
ATOM 935 N N . TRP A 1 125 ? 0.365 -9.436 7.583 1.00 84.31 125 TRP A N 1
ATOM 936 C CA . TRP A 1 125 ? 0.720 -9.301 6.171 1.00 84.31 125 TRP A CA 1
ATOM 937 C C . TRP A 1 125 ? 1.705 -10.377 5.727 1.00 84.31 125 TRP A C 1
ATOM 939 O O . TRP A 1 125 ? 1.602 -10.872 4.609 1.00 84.31 125 TRP A O 1
ATOM 949 N N . ALA A 1 126 ? 2.644 -10.752 6.596 1.00 80.19 126 ALA A N 1
ATOM 950 C CA . ALA A 1 126 ? 3.603 -11.815 6.331 1.00 80.19 126 ALA A CA 1
ATOM 951 C C . ALA A 1 126 ? 2.914 -13.179 6.172 1.00 80.19 126 ALA A C 1
ATOM 953 O O . ALA A 1 126 ? 3.309 -13.953 5.305 1.00 80.19 126 ALA A O 1
ATOM 954 N N . GLU A 1 127 ? 1.868 -13.450 6.958 1.00 84.94 127 GLU A N 1
ATOM 955 C CA . GLU A 1 127 ? 1.063 -14.671 6.837 1.00 84.94 127 GLU A CA 1
ATOM 956 C C . GLU A 1 127 ? 0.270 -14.713 5.522 1.00 84.94 127 GLU A C 1
ATOM 958 O O . GLU A 1 127 ? 0.222 -15.750 4.860 1.00 84.94 127 GLU A O 1
ATOM 963 N N . LYS A 1 128 ? -0.306 -13.578 5.102 1.00 84.94 128 LYS A N 1
ATOM 964 C CA . LYS A 1 128 ? -1.041 -13.470 3.832 1.00 84.94 128 LYS A CA 1
ATOM 965 C C . LYS A 1 128 ? -0.122 -13.508 2.604 1.00 84.94 128 LYS A C 1
ATOM 967 O O . LYS A 1 128 ? -0.474 -14.108 1.590 1.00 84.94 128 LYS A O 1
ATOM 972 N N . GLY A 1 129 ? 1.031 -12.848 2.693 1.00 82.06 129 GLY A N 1
ATOM 973 C CA . GLY A 1 129 ? 1.938 -12.585 1.580 1.00 82.06 129 GLY A CA 1
ATOM 974 C C . GLY A 1 129 ? 1.439 -11.478 0.641 1.00 82.06 129 GLY A C 1
ATOM 975 O O . GLY A 1 129 ? 0.247 -11.340 0.370 1.00 82.06 129 GLY A O 1
ATOM 976 N N . ILE A 1 130 ? 2.374 -10.693 0.099 1.00 84.75 130 ILE A N 1
ATOM 977 C CA . ILE A 1 130 ? 2.089 -9.673 -0.919 1.00 84.75 130 ILE A CA 1
ATOM 978 C C . ILE A 1 130 ? 2.603 -10.191 -2.260 1.00 84.75 130 ILE A C 1
ATOM 980 O O . ILE A 1 130 ? 3.770 -10.023 -2.608 1.00 84.75 130 ILE A O 1
ATOM 984 N N . VAL A 1 131 ? 1.724 -10.857 -3.004 1.00 84.69 131 VAL A N 1
ATOM 985 C CA . VAL A 1 131 ? 2.006 -11.374 -4.348 1.00 84.69 131 VAL A CA 1
ATOM 986 C C . VAL A 1 131 ? 0.834 -11.019 -5.243 1.00 84.69 131 VAL A C 1
ATOM 988 O O . VAL A 1 131 ? -0.316 -11.248 -4.885 1.00 84.69 131 VAL A O 1
ATOM 991 N N . GLY A 1 132 ? 1.107 -10.465 -6.415 1.00 82.69 132 GLY A N 1
ATOM 992 C CA . GLY A 1 132 ? 0.058 -10.083 -7.345 1.00 82.69 132 GLY A CA 1
ATOM 993 C C . GLY A 1 132 ? 0.619 -9.452 -8.605 1.00 82.69 132 GLY A C 1
ATOM 994 O O . GLY A 1 132 ? 1.825 -9.450 -8.844 1.00 82.69 132 GLY A O 1
ATOM 995 N N . ARG A 1 133 ? -0.285 -8.910 -9.416 1.00 77.38 133 ARG A N 1
ATOM 996 C CA . ARG A 1 133 ? 0.071 -8.180 -10.627 1.00 77.38 133 ARG A CA 1
ATOM 997 C C . ARG A 1 133 ? 0.584 -6.786 -10.264 1.00 77.38 133 ARG A C 1
ATOM 999 O O . ARG A 1 133 ? -0.129 -6.026 -9.604 1.00 77.38 133 ARG A O 1
ATOM 1006 N N . GLY A 1 134 ? 1.788 -6.454 -10.725 1.00 73.12 134 GLY A N 1
ATOM 1007 C CA . GLY A 1 134 ? 2.373 -5.119 -10.612 1.00 73.12 134 GLY A CA 1
ATOM 1008 C C . GLY A 1 134 ? 2.363 -4.386 -11.950 1.00 73.12 134 GLY A C 1
ATOM 1009 O O . GLY A 1 134 ? 2.619 -4.996 -12.986 1.00 73.12 134 GLY A O 1
ATOM 1010 N N . ILE A 1 135 ? 2.092 -3.081 -11.937 1.00 73.19 135 ILE A N 1
ATOM 1011 C CA . ILE A 1 135 ? 2.244 -2.218 -13.116 1.00 73.19 135 ILE A CA 1
ATOM 1012 C C . ILE A 1 135 ? 3.229 -1.100 -12.820 1.00 73.19 135 ILE A C 1
ATOM 1014 O O . ILE A 1 135 ? 3.090 -0.382 -11.833 1.00 73.19 135 ILE A O 1
ATOM 1018 N N . LEU A 1 136 ? 4.202 -0.939 -13.715 1.00 73.75 136 LEU A N 1
ATOM 1019 C CA . LEU A 1 136 ? 5.120 0.190 -13.716 1.00 73.75 136 LEU A CA 1
ATOM 1020 C C . LEU A 1 136 ? 4.516 1.355 -14.506 1.00 73.75 136 LEU A C 1
ATOM 1022 O O . LEU A 1 136 ? 4.304 1.253 -15.713 1.00 73.75 136 LEU A O 1
ATOM 1026 N N . LEU A 1 137 ? 4.308 2.483 -13.832 1.00 71.69 137 LEU A N 1
ATOM 1027 C CA . LEU A 1 137 ? 4.056 3.775 -14.456 1.00 71.69 137 LEU A CA 1
ATOM 1028 C C . LEU A 1 137 ? 5.371 4.564 -14.519 1.00 71.69 137 LEU A C 1
ATOM 1030 O O . LEU A 1 137 ? 5.824 5.138 -13.524 1.00 71.69 137 LEU A O 1
ATOM 1034 N N . ASP A 1 138 ? 5.995 4.595 -15.698 1.00 71.62 138 ASP A N 1
ATOM 1035 C CA . ASP A 1 138 ? 7.268 5.291 -15.917 1.00 71.62 138 ASP A CA 1
ATOM 1036 C C . ASP A 1 138 ? 7.085 6.784 -16.231 1.00 71.62 138 ASP A C 1
ATOM 1038 O O . ASP A 1 138 ? 7.349 7.269 -17.335 1.00 71.62 138 ASP A O 1
ATOM 1042 N N . TYR A 1 139 ? 6.646 7.540 -15.223 1.00 69.00 139 TYR A N 1
ATOM 1043 C CA . TYR A 1 139 ? 6.467 8.987 -15.343 1.00 69.00 139 TYR A CA 1
ATOM 1044 C C . TYR A 1 139 ? 7.772 9.714 -15.705 1.00 69.00 139 TYR A C 1
ATOM 1046 O O . TYR A 1 139 ? 7.762 10.677 -16.477 1.00 69.00 139 TYR A O 1
ATOM 1054 N N . HIS A 1 140 ? 8.908 9.253 -15.175 1.00 73.19 140 HIS A N 1
ATOM 1055 C CA . HIS A 1 140 ? 10.219 9.847 -15.426 1.00 73.19 140 HIS A CA 1
ATOM 1056 C C . HIS A 1 140 ? 10.585 9.887 -16.913 1.00 73.19 140 HIS A C 1
ATOM 1058 O O . HIS A 1 140 ? 11.111 10.897 -17.393 1.00 73.19 140 HIS A O 1
ATOM 1064 N N . THR A 1 141 ? 10.307 8.806 -17.638 1.00 71.31 141 THR A N 1
ATOM 1065 C CA . THR A 1 141 ? 10.508 8.756 -19.089 1.00 71.31 141 THR A CA 1
ATOM 1066 C C . THR A 1 141 ? 9.391 9.502 -19.811 1.00 71.31 141 THR A C 1
ATOM 1068 O O . THR A 1 141 ? 9.681 10.335 -20.671 1.00 71.31 141 THR A O 1
ATOM 1071 N N . CYS A 1 142 ? 8.125 9.290 -19.427 1.00 64.00 142 CYS A N 1
ATOM 1072 C CA . CYS A 1 142 ? 6.972 9.912 -20.086 1.00 64.00 142 CYS A CA 1
ATOM 1073 C C . CYS A 1 142 ? 7.031 11.444 -20.101 1.00 64.00 142 CYS A C 1
ATOM 1075 O O . CYS A 1 142 ? 6.760 12.041 -21.139 1.00 64.00 142 CYS A O 1
ATOM 1077 N N . ARG A 1 143 ? 7.448 12.096 -19.006 1.00 71.31 143 ARG A N 1
ATOM 1078 C CA . ARG A 1 143 ? 7.535 13.571 -18.933 1.00 71.31 143 ARG A CA 1
ATOM 1079 C C . ARG A 1 143 ? 8.568 14.189 -19.881 1.00 71.31 143 ARG A C 1
ATOM 1081 O O . ARG A 1 143 ? 8.594 15.402 -20.050 1.00 71.31 143 ARG A O 1
ATOM 1088 N N . ARG A 1 144 ? 9.466 13.373 -20.443 1.00 68.81 144 ARG A N 1
ATOM 1089 C CA . ARG A 1 144 ? 10.479 13.793 -21.424 1.00 68.81 144 ARG A CA 1
ATOM 1090 C C . ARG A 1 144 ? 10.026 13.560 -22.866 1.00 68.81 144 ARG A C 1
ATOM 1092 O O . ARG A 1 144 ? 10.729 13.973 -23.785 1.00 68.81 144 ARG A O 1
ATOM 1099 N N . LEU A 1 145 ? 8.891 12.889 -23.077 1.00 63.62 145 LEU A N 1
ATOM 1100 C CA . LEU A 1 145 ? 8.344 12.653 -24.407 1.00 63.62 145 LEU A CA 1
ATOM 1101 C C . LEU A 1 145 ? 7.583 13.894 -24.908 1.00 63.62 145 LEU A C 1
ATOM 1103 O O . LEU A 1 145 ? 6.928 14.571 -24.118 1.00 63.62 145 LEU A O 1
ATOM 1107 N N . PRO A 1 146 ? 7.589 14.170 -26.226 1.00 58.78 146 PRO A N 1
ATOM 1108 C CA . PRO A 1 146 ? 6.842 15.293 -26.801 1.00 58.78 146 PRO A CA 1
ATOM 1109 C C . PRO A 1 146 ? 5.314 15.159 -26.664 1.00 58.78 146 PRO A C 1
ATOM 1111 O O . PRO A 1 146 ? 4.597 16.142 -26.835 1.00 58.78 146 PRO A O 1
ATOM 1114 N N . LYS A 1 147 ? 4.807 13.944 -26.409 1.00 50.75 147 LYS A N 1
ATOM 1115 C CA . LYS A 1 147 ? 3.397 13.638 -26.138 1.00 50.75 147 LYS A CA 1
ATOM 1116 C C . LYS A 1 147 ? 3.305 12.553 -25.067 1.00 50.75 147 LYS A C 1
ATOM 1118 O O . LYS A 1 147 ? 3.917 11.496 -25.219 1.00 50.75 147 LYS A O 1
ATOM 1123 N N . THR A 1 148 ? 2.514 12.798 -24.028 1.00 45.75 148 THR A N 1
ATOM 1124 C CA . THR A 1 148 ? 2.204 11.804 -22.994 1.00 45.75 148 THR A CA 1
ATOM 1125 C C . THR A 1 148 ? 1.213 10.780 -23.560 1.00 45.75 148 THR A C 1
ATOM 1127 O O . THR A 1 148 ? 0.182 11.189 -24.101 1.00 45.75 148 THR A O 1
ATOM 1130 N N . PRO A 1 149 ? 1.492 9.466 -23.493 1.00 42.28 149 PRO A N 1
ATOM 1131 C CA . PRO A 1 149 ? 0.545 8.456 -23.951 1.00 42.28 149 PRO A CA 1
ATOM 1132 C C . PRO A 1 149 ? -0.709 8.430 -23.054 1.00 42.28 149 PRO A C 1
ATOM 1134 O O . PRO A 1 149 ? -0.591 8.635 -21.843 1.00 42.28 149 PRO A O 1
ATOM 1137 N N . PRO A 1 150 ? -1.907 8.187 -23.617 1.00 40.78 150 PRO A N 1
ATOM 1138 C CA . PRO A 1 150 ? -3.132 8.072 -22.835 1.00 40.78 150 PRO A CA 1
ATOM 1139 C C . PRO A 1 150 ? -3.097 6.827 -21.940 1.00 40.78 150 PRO A C 1
ATOM 1141 O O . PRO A 1 150 ? -2.720 5.739 -22.377 1.00 40.78 150 PRO A O 1
ATOM 1144 N N . ILE A 1 151 ? -3.527 6.980 -20.687 1.00 44.09 151 ILE A N 1
ATOM 1145 C CA . ILE A 1 151 ? -3.740 5.861 -19.764 1.00 44.09 151 ILE A CA 1
ATOM 1146 C C . ILE A 1 151 ? -5.119 5.267 -20.085 1.00 44.09 151 ILE A C 1
ATOM 1148 O O . ILE A 1 151 ? -6.142 5.935 -19.931 1.00 44.09 151 ILE A O 1
ATOM 1152 N N . HIS A 1 152 ? -5.171 4.028 -20.577 1.00 36.12 152 HIS A N 1
ATOM 1153 C CA . HIS A 1 152 ? -6.434 3.352 -20.889 1.00 36.12 152 HIS A CA 1
ATOM 1154 C C . HIS A 1 152 ? -7.049 2.753 -19.613 1.00 36.12 152 HIS A C 1
ATOM 1156 O O . HIS A 1 152 ? -6.452 1.886 -18.989 1.00 36.12 152 HIS A O 1
ATOM 1162 N N . HIS A 1 153 ? -8.248 3.213 -19.248 1.00 36.31 153 HIS A N 1
ATOM 1163 C CA . HIS A 1 153 ? -8.930 2.951 -17.968 1.00 36.31 153 HIS A CA 1
ATOM 1164 C C . HIS A 1 153 ? -9.730 1.621 -17.914 1.00 36.31 153 HIS A C 1
ATOM 1166 O O . HIS A 1 153 ? -10.506 1.406 -16.993 1.00 36.31 153 HIS A O 1
ATOM 1172 N N . GLY A 1 154 ? -9.608 0.743 -18.918 1.00 26.89 154 GLY A N 1
ATOM 1173 C CA . GLY A 1 154 ? -10.676 -0.212 -19.261 1.00 26.89 154 GLY A CA 1
ATOM 1174 C C . GLY A 1 154 ? -10.791 -1.525 -18.473 1.00 26.89 154 GLY A C 1
ATOM 1175 O O . GLY A 1 154 ? -11.900 -2.018 -18.348 1.00 26.89 154 GLY A O 1
ATOM 1176 N N . ASP A 1 155 ? -9.710 -2.100 -17.937 1.00 27.86 155 ASP A N 1
ATOM 1177 C CA . ASP A 1 155 ? -9.715 -3.495 -17.432 1.00 27.86 155 ASP A CA 1
ATOM 1178 C C . ASP A 1 155 ? -8.756 -3.700 -16.244 1.00 27.86 155 ASP A C 1
ATOM 1180 O O . ASP A 1 155 ? -7.887 -4.578 -16.232 1.00 27.86 155 ASP A O 1
ATOM 1184 N N . ILE A 1 156 ? -8.822 -2.808 -15.260 1.00 37.91 156 ILE A N 1
ATOM 1185 C CA . ILE A 1 156 ? -7.692 -2.560 -14.366 1.00 37.91 156 ILE A CA 1
ATOM 1186 C C . ILE A 1 156 ? -8.088 -2.798 -12.898 1.00 37.91 156 ILE A C 1
ATOM 1188 O O . ILE A 1 156 ? -8.238 -1.880 -12.106 1.00 37.91 156 ILE A O 1
ATOM 1192 N N . ILE A 1 157 ? -8.228 -4.072 -12.506 1.00 37.28 157 ILE A N 1
ATOM 1193 C CA . ILE A 1 157 ? -8.139 -4.469 -11.087 1.00 37.28 157 ILE A CA 1
ATOM 1194 C C . ILE A 1 157 ? -6.649 -4.631 -10.781 1.00 37.28 157 ILE A C 1
ATOM 1196 O O . ILE A 1 157 ? -6.076 -5.708 -10.970 1.00 37.28 157 ILE A O 1
ATOM 1200 N N . LEU A 1 158 ? -5.994 -3.536 -10.404 1.00 49.34 158 LEU A N 1
ATOM 1201 C CA . LEU A 1 158 ? -4.576 -3.535 -10.048 1.00 49.34 158 LEU A CA 1
ATOM 1202 C C . LEU A 1 158 ? -4.379 -3.569 -8.551 1.00 49.34 158 LEU A C 1
ATOM 1204 O O . LEU A 1 158 ? -5.195 -3.078 -7.778 1.00 49.34 158 LEU A O 1
ATOM 1208 N N . LEU A 1 159 ? -3.271 -4.189 -8.164 1.00 53.47 159 LEU A N 1
ATOM 1209 C CA . LEU A 1 159 ? -2.970 -4.471 -6.770 1.00 53.47 159 LEU A CA 1
ATOM 1210 C C . LEU A 1 159 ? -1.681 -3.793 -6.312 1.00 53.47 159 LEU A C 1
ATOM 1212 O O . LEU A 1 159 ? -1.576 -3.448 -5.143 1.00 53.47 159 LEU A O 1
ATOM 1216 N N . LEU A 1 160 ? -0.717 -3.579 -7.217 1.00 58.62 160 LEU A N 1
ATOM 1217 C CA . LEU A 1 160 ? 0.504 -2.824 -6.940 1.00 58.62 160 LEU A CA 1
ATOM 1218 C C . LEU A 1 160 ? 0.799 -1.836 -8.082 1.00 58.62 160 LEU A C 1
ATOM 1220 O O . LEU A 1 160 ? 1.092 -2.250 -9.207 1.00 58.62 160 LEU A O 1
ATOM 1224 N N . LEU A 1 161 ? 0.751 -0.531 -7.786 1.00 66.06 161 LEU A N 1
ATOM 1225 C CA . LEU A 1 161 ? 1.262 0.526 -8.665 1.00 66.06 161 LEU A CA 1
ATOM 1226 C C . LEU A 1 161 ? 2.710 0.834 -8.302 1.00 66.06 161 LEU A C 1
ATOM 1228 O O . LEU A 1 161 ? 2.997 1.232 -7.177 1.00 66.06 161 LEU A O 1
ATOM 1232 N N . LEU A 1 162 ? 3.611 0.713 -9.268 1.00 67.88 162 LEU A N 1
ATOM 1233 C CA . LEU A 1 162 ? 4.994 1.148 -9.131 1.00 67.88 162 LEU A CA 1
ATOM 1234 C C . LEU A 1 162 ? 5.160 2.453 -9.907 1.00 67.88 162 LEU A C 1
ATOM 1236 O O . LEU A 1 162 ? 5.114 2.459 -11.135 1.00 67.88 162 LEU A O 1
ATOM 1240 N N . LEU A 1 163 ? 5.337 3.569 -9.202 1.00 69.94 163 LEU A N 1
ATOM 1241 C CA . LEU A 1 163 ? 5.521 4.881 -9.819 1.00 69.94 163 LEU A CA 1
ATOM 1242 C C . LEU A 1 163 ? 7.006 5.244 -9.884 1.00 69.94 163 LEU A C 1
ATOM 1244 O O . LEU A 1 163 ? 7.633 5.551 -8.869 1.00 69.94 163 LEU A O 1
ATOM 1248 N N . ARG A 1 164 ? 7.572 5.295 -11.093 1.00 76.31 164 ARG A N 1
ATOM 1249 C CA . ARG A 1 164 ? 8.939 5.795 -11.292 1.00 76.31 164 ARG A CA 1
ATOM 1250 C C . ARG A 1 164 ? 8.928 7.306 -11.510 1.00 76.31 164 ARG A C 1
ATOM 1252 O O . ARG A 1 164 ? 8.705 7.797 -12.614 1.00 76.31 164 ARG A O 1
ATOM 1259 N N . THR A 1 165 ? 9.233 8.057 -10.452 1.00 72.38 165 THR A N 1
ATOM 1260 C CA . THR A 1 165 ? 9.337 9.532 -10.480 1.00 72.38 165 THR A CA 1
ATOM 1261 C C . THR A 1 165 ? 10.712 10.037 -10.942 1.00 72.38 165 THR A C 1
ATOM 1263 O O . THR A 1 165 ? 10.862 11.189 -11.368 1.00 72.38 165 THR A O 1
ATOM 1266 N N . GLY A 1 166 ? 11.732 9.175 -10.862 1.00 68.44 166 GLY A N 1
ATOM 1267 C CA . GLY A 1 166 ? 13.143 9.522 -11.045 1.00 68.44 166 GLY A CA 1
ATOM 1268 C C . GLY A 1 166 ? 13.802 10.146 -9.814 1.00 68.44 166 GLY A C 1
ATOM 1269 O O . GLY A 1 166 ? 14.925 10.632 -9.927 1.00 68.44 166 GLY A O 1
ATOM 1270 N N . TYR A 1 167 ? 13.130 10.142 -8.657 1.00 72.75 167 TYR A N 1
ATOM 1271 C CA . TYR A 1 167 ? 13.699 10.631 -7.399 1.00 72.75 167 TYR A CA 1
ATOM 1272 C C . TYR A 1 167 ? 14.982 9.878 -7.025 1.00 72.75 167 TYR A C 1
ATOM 1274 O O . TYR A 1 167 ? 16.018 10.509 -6.846 1.00 72.75 167 TYR A O 1
ATOM 1282 N N . LEU A 1 168 ? 14.952 8.538 -6.994 1.00 69.44 168 LEU A N 1
ATOM 1283 C CA . LEU A 1 168 ? 16.133 7.732 -6.656 1.00 69.44 168 LEU A CA 1
ATOM 1284 C C . LEU A 1 168 ? 17.270 7.897 -7.671 1.00 69.44 168 LEU A C 1
ATOM 1286 O O . LEU A 1 168 ? 18.432 7.970 -7.280 1.00 69.44 168 LEU A O 1
ATOM 1290 N N . HIS A 1 169 ? 16.941 8.049 -8.958 1.00 76.44 169 HIS A N 1
ATOM 1291 C CA . HIS A 1 169 ? 17.928 8.378 -9.982 1.00 76.44 169 HIS A CA 1
ATOM 1292 C C . HIS A 1 169 ? 18.626 9.710 -9.671 1.00 76.44 169 HIS A C 1
ATOM 1294 O O . HIS A 1 169 ? 19.850 9.748 -9.590 1.00 76.44 169 HIS A O 1
ATOM 1300 N N . ALA A 1 170 ? 17.869 10.783 -9.416 1.00 72.12 170 ALA A N 1
ATOM 1301 C CA . ALA A 1 170 ? 18.437 12.081 -9.049 1.00 72.12 170 ALA A CA 1
ATOM 1302 C C . ALA A 1 170 ? 19.250 12.006 -7.744 1.00 72.12 170 ALA A C 1
ATOM 1304 O O . ALA A 1 170 ? 20.349 12.549 -7.676 1.00 72.12 170 ALA A O 1
ATOM 1305 N N . TYR A 1 171 ? 18.742 11.282 -6.744 1.00 70.69 171 TYR A N 1
ATOM 1306 C CA . TYR A 1 171 ? 19.394 11.088 -5.451 1.00 70.69 171 TYR A CA 1
ATOM 1307 C C . TYR A 1 171 ? 20.744 10.365 -5.580 1.00 70.69 171 TYR A C 1
ATOM 1309 O O . TYR A 1 171 ? 21.719 10.770 -4.952 1.00 70.69 171 TYR A O 1
ATOM 1317 N N . SER A 1 172 ? 20.840 9.348 -6.444 1.00 74.25 172 SER A N 1
ATOM 1318 C CA . SER A 1 172 ? 22.077 8.586 -6.685 1.00 74.25 172 SER A CA 1
ATOM 1319 C C . SER A 1 172 ? 23.218 9.404 -7.297 1.00 74.25 172 SER A C 1
ATOM 1321 O O . SER A 1 172 ? 24.382 9.027 -7.175 1.00 74.25 172 SER A O 1
ATOM 1323 N N . LEU A 1 173 ? 22.892 10.524 -7.949 1.00 77.75 173 LEU A N 1
ATOM 1324 C CA . LEU A 1 173 ? 23.862 11.410 -8.592 1.00 77.75 173 LEU A CA 1
ATOM 1325 C C . LEU A 1 173 ? 24.433 12.454 -7.621 1.00 77.75 173 LEU A C 1
ATOM 1327 O O . LEU A 1 173 ? 25.362 13.180 -7.979 1.00 77.75 173 LEU A O 1
ATOM 1331 N N . LEU A 1 174 ? 23.887 12.558 -6.405 1.00 76.94 174 LEU A N 1
ATOM 1332 C CA . LEU A 1 174 ? 24.317 13.541 -5.417 1.00 76.94 174 LEU A CA 1
ATOM 1333 C C . LEU A 1 174 ? 25.619 13.125 -4.726 1.00 76.94 174 LEU A C 1
ATOM 1335 O O . LEU A 1 174 ? 25.839 11.970 -4.363 1.00 76.94 174 LEU A O 1
ATOM 1339 N N . SER A 1 175 ? 26.480 14.114 -4.485 1.00 78.38 175 SER A N 1
ATOM 1340 C CA . SER A 1 175 ? 27.688 13.936 -3.677 1.00 78.38 175 SER A CA 1
ATOM 1341 C C . SER A 1 175 ? 27.346 13.808 -2.185 1.00 78.38 175 SER A C 1
ATOM 1343 O O . SER A 1 175 ? 26.325 14.330 -1.738 1.00 78.38 175 SER A O 1
ATOM 1345 N N . ARG A 1 176 ? 28.215 13.173 -1.381 1.00 71.94 176 ARG A N 1
ATOM 1346 C CA . ARG A 1 176 ? 28.001 13.051 0.078 1.00 71.94 176 ARG A CA 1
ATOM 1347 C C . ARG A 1 176 ? 27.743 14.401 0.779 1.00 71.94 176 ARG A C 1
ATOM 1349 O O . ARG A 1 176 ? 26.767 14.465 1.520 1.00 71.94 176 ARG A O 1
ATOM 1356 N N . PRO A 1 177 ? 28.504 15.482 0.507 1.00 75.19 177 PRO A N 1
ATOM 1357 C CA . PRO A 1 177 ? 28.202 16.796 1.083 1.00 75.19 177 PRO A CA 1
ATOM 1358 C C . PRO A 1 177 ? 26.821 17.338 0.687 1.00 75.19 177 PRO A C 1
ATOM 1360 O O . PRO A 1 177 ? 26.116 17.916 1.508 1.00 75.19 177 PRO A O 1
ATOM 1363 N N . SER A 1 178 ? 26.397 17.118 -0.563 1.00 74.69 178 SER A N 1
ATOM 1364 C CA . SER A 1 178 ? 25.063 17.521 -1.029 1.00 74.69 178 SER A CA 1
ATOM 1365 C C . SER A 1 178 ? 23.951 16.742 -0.320 1.00 74.69 178 SER A C 1
ATOM 1367 O O . SER A 1 178 ? 22.913 17.314 -0.003 1.00 74.69 178 SER A O 1
ATOM 1369 N N . LEU A 1 179 ? 24.174 15.454 -0.034 1.00 70.00 179 LEU A N 1
ATOM 1370 C CA . LEU A 1 179 ? 23.241 14.617 0.726 1.00 70.00 179 LEU A CA 1
ATOM 1371 C C . LEU A 1 179 ? 23.103 15.069 2.183 1.00 70.00 179 LEU A C 1
ATOM 1373 O O . LEU A 1 179 ? 21.997 15.074 2.719 1.00 70.00 179 LEU A O 1
ATOM 1377 N N . GLU A 1 180 ? 24.208 15.446 2.824 1.00 69.81 180 GLU A N 1
ATOM 1378 C CA . GLU A 1 180 ? 24.206 15.987 4.189 1.00 69.81 180 GLU A CA 1
ATOM 1379 C C . GLU A 1 180 ? 23.467 17.328 4.257 1.00 69.81 180 GLU A C 1
ATOM 1381 O O . GLU A 1 180 ? 22.648 17.520 5.155 1.00 69.81 180 GLU A O 1
ATOM 1386 N N . SER A 1 181 ? 23.663 18.198 3.259 1.00 70.38 181 SER A N 1
ATOM 1387 C CA . SER A 1 181 ? 22.906 19.449 3.126 1.00 70.38 181 SER A CA 1
ATOM 1388 C C . SER A 1 181 ? 21.407 19.186 2.986 1.00 70.38 181 SER A C 1
ATOM 1390 O O . SER A 1 181 ? 20.628 19.711 3.776 1.00 70.38 181 SER A O 1
ATOM 1392 N N . LEU A 1 182 ? 21.000 18.304 2.062 1.00 67.06 182 LEU A N 1
ATOM 1393 C CA . LEU A 1 182 ? 19.588 17.949 1.869 1.00 67.06 182 LEU A CA 1
ATOM 1394 C C . LEU A 1 182 ? 18.945 17.380 3.140 1.00 67.06 182 LEU A C 1
ATOM 1396 O O . LEU A 1 182 ? 17.790 17.659 3.422 1.00 67.06 182 LEU A O 1
ATOM 1400 N N . ARG A 1 183 ? 19.673 16.579 3.923 1.00 64.31 183 ARG A N 1
ATOM 1401 C CA . ARG A 1 183 ? 19.168 16.032 5.195 1.00 64.31 183 ARG A CA 1
ATOM 1402 C C . ARG A 1 183 ? 18.976 17.082 6.282 1.00 64.31 183 ARG A C 1
ATOM 1404 O O . ARG A 1 183 ? 18.197 16.855 7.200 1.00 64.31 183 ARG A O 1
ATOM 1411 N N . SER A 1 184 ? 19.728 18.175 6.211 1.00 61.38 184 SER A N 1
ATOM 1412 C CA . SER A 1 184 ? 19.664 19.266 7.184 1.00 61.38 184 SER A CA 1
ATOM 1413 C C . SER A 1 184 ? 18.578 20.298 6.869 1.00 61.38 184 SER A C 1
ATOM 1415 O O . SER A 1 184 ? 18.270 21.137 7.715 1.00 61.38 184 SER A O 1
ATOM 1417 N N . GLU A 1 185 ? 17.981 20.235 5.677 1.00 61.75 185 GLU A N 1
ATOM 1418 C CA . GLU A 1 185 ? 16.887 21.115 5.279 1.00 61.75 185 GLU A CA 1
ATOM 1419 C C . GLU A 1 185 ? 15.565 20.668 5.918 1.00 61.75 185 GLU A C 1
ATOM 1421 O O . GLU A 1 185 ? 15.122 19.532 5.768 1.00 61.75 185 GLU A O 1
ATOM 1426 N N . SER A 1 186 ? 14.910 21.588 6.630 1.00 42.59 186 SER A N 1
ATOM 1427 C CA . SER A 1 186 ? 13.641 21.336 7.326 1.00 42.59 186 SER A CA 1
ATOM 1428 C C . SER A 1 186 ? 12.418 21.305 6.404 1.00 42.59 186 SER A C 1
ATOM 1430 O O . SER A 1 186 ? 11.346 20.881 6.830 1.00 42.59 186 SER A O 1
ATOM 1432 N N . LEU A 1 187 ? 12.560 21.754 5.153 1.00 44.38 187 LEU A N 1
ATOM 1433 C CA . LEU A 1 187 ? 11.483 21.847 4.168 1.00 44.38 187 LEU A CA 1
ATOM 1434 C C . LEU A 1 187 ? 11.937 21.238 2.842 1.00 44.38 187 LEU A C 1
ATOM 1436 O O . LEU A 1 187 ? 12.280 21.938 1.893 1.00 44.38 187 LEU A O 1
ATOM 1440 N N . LEU A 1 188 ? 11.933 19.910 2.782 1.00 51.66 188 LEU A N 1
ATOM 1441 C CA . LEU A 1 188 ? 12.154 19.190 1.537 1.00 51.66 188 LEU A CA 1
ATOM 1442 C C . LEU A 1 188 ? 10.851 19.136 0.733 1.00 51.66 188 LEU A C 1
ATOM 1444 O O . LEU A 1 188 ? 9.853 18.573 1.177 1.00 51.66 188 LEU A O 1
ATOM 1448 N N . CYS A 1 189 ? 10.872 19.701 -0.473 1.00 47.38 189 CYS A N 1
ATOM 1449 C CA . CYS A 1 189 ? 9.815 19.495 -1.457 1.00 47.38 189 CYS A CA 1
ATOM 1450 C C . CYS A 1 189 ? 10.144 18.239 -2.275 1.00 47.38 189 CYS A C 1
ATOM 1452 O O . CYS A 1 189 ? 11.117 18.218 -3.035 1.00 47.38 189 CYS A O 1
ATOM 1454 N N . PHE A 1 190 ? 9.357 17.177 -2.103 1.00 56.69 190 PHE A N 1
ATOM 1455 C CA . PHE A 1 190 ? 9.540 15.919 -2.824 1.00 56.69 190 PHE A CA 1
ATOM 1456 C C . PHE A 1 190 ? 8.618 15.829 -4.041 1.00 56.69 190 PHE A C 1
ATOM 1458 O O . PHE A 1 190 ? 7.492 16.317 -4.036 1.00 56.69 190 PHE A O 1
ATOM 1465 N N . THR A 1 191 ? 9.085 15.155 -5.093 1.00 57.03 191 THR A N 1
ATOM 1466 C CA . THR A 1 191 ? 8.207 14.746 -6.198 1.00 57.03 191 THR A CA 1
ATOM 1467 C C . THR A 1 191 ? 7.316 13.595 -5.733 1.00 57.03 191 THR A C 1
ATOM 1469 O O . THR A 1 191 ? 7.835 12.573 -5.289 1.00 57.03 191 THR A O 1
ATOM 1472 N N . GLY A 1 192 ? 6.001 13.739 -5.885 1.00 62.38 192 GLY A N 1
ATOM 1473 C CA . GLY A 1 192 ? 5.001 12.747 -5.486 1.00 62.38 192 GLY A CA 1
ATOM 1474 C C . GLY A 1 192 ? 3.774 12.758 -6.395 1.00 62.38 192 GLY A C 1
ATOM 1475 O O . GLY A 1 192 ? 3.794 13.387 -7.455 1.00 62.38 192 GLY A O 1
ATOM 1476 N N . VAL A 1 193 ? 2.723 12.042 -5.994 1.00 64.25 193 VAL A N 1
ATOM 1477 C CA . VAL A 1 193 ? 1.400 12.179 -6.620 1.00 64.25 193 VAL A CA 1
ATOM 1478 C C . VAL A 1 193 ? 0.717 13.442 -6.099 1.00 64.25 193 VAL A C 1
ATOM 1480 O O . VAL A 1 193 ? 1.001 13.895 -4.992 1.00 64.25 193 VAL A O 1
ATOM 1483 N N . GLU A 1 194 ? -0.155 14.022 -6.918 1.00 67.00 194 GLU A N 1
ATOM 1484 C CA . GLU A 1 194 ? -1.014 15.130 -6.498 1.00 67.00 194 GLU A CA 1
ATOM 1485 C C . GLU A 1 194 ? -1.880 14.714 -5.304 1.00 67.00 194 GLU A C 1
ATOM 1487 O O . GLU A 1 194 ? -2.228 13.543 -5.164 1.00 67.00 194 GLU A O 1
ATOM 1492 N N . GLN A 1 195 ? -2.272 15.664 -4.459 1.00 71.19 195 GLN A N 1
ATOM 1493 C CA . GLN A 1 195 ? -3.344 15.396 -3.510 1.00 71.19 195 GLN A CA 1
ATOM 1494 C C . GLN A 1 195 ? -4.555 16.193 -3.884 1.00 71.19 195 GLN A C 1
ATOM 1496 O O . GLN A 1 195 ? -4.601 17.415 -3.797 1.00 71.19 195 GLN A O 1
ATOM 1501 N N . SER A 1 196 ? -5.548 15.441 -4.270 1.00 73.06 196 SER A N 1
ATOM 1502 C CA . SER A 1 196 ? -6.860 15.941 -4.558 1.00 73.06 196 SER A CA 1
ATOM 1503 C C . SER A 1 196 ? -7.823 14.820 -4.228 1.00 73.06 196 SER A C 1
ATOM 1505 O O . SER A 1 196 ? -7.442 13.641 -4.159 1.00 73.06 196 SER A O 1
ATOM 1507 N N . GLU A 1 197 ? -9.087 15.175 -4.036 1.00 76.38 197 GLU A N 1
ATOM 1508 C CA . GLU A 1 197 ? -10.138 14.167 -3.979 1.00 76.38 197 GLU A CA 1
ATOM 1509 C C . GLU A 1 197 ? -10.157 13.317 -5.252 1.00 76.38 197 GLU A C 1
ATOM 1511 O O . GLU A 1 197 ? -10.334 12.107 -5.157 1.00 76.38 197 GLU A O 1
ATOM 1516 N N . ASP A 1 198 ? -9.854 13.908 -6.410 1.00 78.19 198 ASP A N 1
ATOM 1517 C CA . ASP A 1 198 ? -9.752 13.193 -7.684 1.00 78.19 198 ASP A CA 1
ATOM 1518 C C . ASP A 1 198 ? -8.646 12.132 -7.660 1.00 78.19 198 ASP A C 1
ATOM 1520 O O . ASP A 1 198 ? -8.886 10.978 -8.020 1.00 78.19 198 ASP A O 1
ATOM 1524 N N . MET A 1 199 ? -7.444 12.471 -7.177 1.00 75.62 199 MET A N 1
ATOM 1525 C CA . MET A 1 199 ? -6.367 11.489 -7.026 1.00 75.62 199 MET A CA 1
ATOM 1526 C C . MET A 1 199 ? -6.761 10.420 -6.001 1.00 75.62 199 MET A C 1
ATOM 1528 O O . MET A 1 199 ? -6.566 9.226 -6.233 1.00 75.62 199 MET A O 1
ATOM 1532 N N . MET A 1 200 ? -7.378 10.814 -4.883 1.00 75.56 200 MET A N 1
ATOM 1533 C CA . MET A 1 200 ? -7.890 9.888 -3.871 1.00 75.56 200 MET A CA 1
ATOM 1534 C C . MET A 1 200 ? -8.942 8.919 -4.412 1.00 75.56 200 MET A C 1
ATOM 1536 O O . MET A 1 200 ? -8.895 7.740 -4.047 1.00 75.56 200 MET A O 1
ATOM 1540 N N . ALA A 1 201 ? -9.871 9.396 -5.236 1.00 80.00 201 ALA A N 1
ATOM 1541 C CA . ALA A 1 201 ? -10.889 8.599 -5.902 1.00 80.00 201 ALA A CA 1
ATOM 1542 C C . ALA A 1 201 ? -10.227 7.634 -6.882 1.00 80.00 201 ALA A C 1
ATOM 1544 O O . ALA A 1 201 ? -10.404 6.423 -6.763 1.00 80.00 201 ALA A O 1
ATOM 1545 N N . PHE A 1 202 ? -9.344 8.155 -7.738 1.00 75.56 202 PHE A N 1
ATOM 1546 C CA . PHE A 1 202 ? -8.556 7.367 -8.675 1.00 75.56 202 PHE A CA 1
ATOM 1547 C C . PHE A 1 202 ? -7.790 6.247 -7.969 1.00 75.56 202 PHE A C 1
ATOM 1549 O O . PHE A 1 202 ? -7.852 5.107 -8.405 1.00 75.56 202 PHE A O 1
ATOM 1556 N N . MET A 1 203 ? -7.121 6.512 -6.846 1.00 76.12 203 MET A N 1
ATOM 1557 C CA . MET A 1 203 ? -6.426 5.471 -6.081 1.00 76.12 203 MET A CA 1
ATOM 1558 C C . MET A 1 203 ? -7.393 4.501 -5.398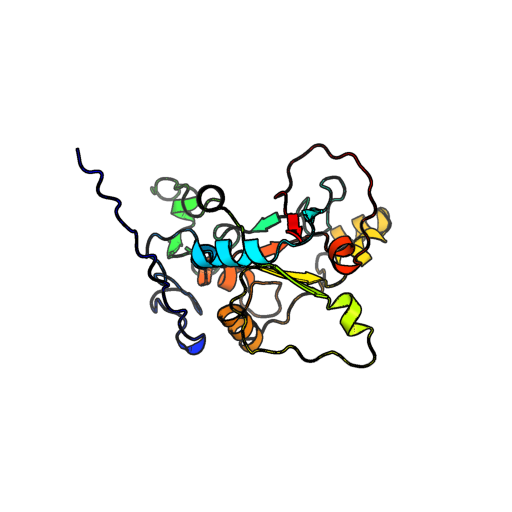 1.00 76.12 203 MET A C 1
ATOM 1560 O O . MET A 1 203 ? -7.190 3.298 -5.460 1.00 76.12 203 MET A O 1
ATOM 1564 N N . TRP A 1 204 ? -8.487 4.961 -4.796 1.00 78.25 204 TRP A N 1
ATOM 1565 C CA . TRP A 1 204 ? -9.463 4.035 -4.207 1.00 78.25 204 TRP A CA 1
ATOM 1566 C C . TRP A 1 204 ? -10.002 3.025 -5.229 1.00 78.25 204 TRP A C 1
ATOM 1568 O O . TRP A 1 204 ? -10.113 1.824 -4.943 1.00 78.25 204 TRP A O 1
ATOM 1578 N N . GLU A 1 205 ? -10.284 3.542 -6.419 1.00 73.06 205 GLU A N 1
ATOM 1579 C CA . GLU A 1 205 ? -10.827 2.808 -7.550 1.00 73.06 205 GLU A CA 1
ATOM 1580 C C . GLU A 1 205 ? -9.755 1.987 -8.277 1.00 73.06 205 GLU A C 1
ATOM 1582 O O . GLU A 1 205 ? -10.090 0.953 -8.849 1.00 73.06 205 GLU A O 1
ATOM 1587 N N . ASN A 1 206 ? -8.475 2.391 -8.222 1.00 60.81 206 ASN A N 1
ATOM 1588 C CA . ASN A 1 206 ? -7.437 1.820 -9.084 1.00 60.81 206 ASN A CA 1
ATOM 1589 C C . ASN A 1 206 ? -6.053 1.515 -8.430 1.00 60.81 206 ASN A C 1
ATOM 1591 O O . ASN A 1 206 ? -5.373 0.626 -8.940 1.00 60.81 206 ASN A O 1
ATOM 1595 N N . PHE A 1 207 ? -5.572 2.196 -7.365 1.00 58.91 207 PHE A N 1
ATOM 1596 C CA . PHE A 1 207 ? -4.138 2.203 -6.943 1.00 58.91 207 PHE A CA 1
ATOM 1597 C C . PHE A 1 207 ? -3.800 2.575 -5.466 1.00 58.91 207 PHE A C 1
ATOM 1599 O O . PHE A 1 207 ? -4.675 2.783 -4.639 1.00 58.91 207 PHE A O 1
ATOM 1606 N N . SER A 1 208 ? -2.499 2.712 -5.125 1.00 39.81 208 SER A N 1
ATOM 1607 C CA . SER A 1 208 ? -1.975 3.092 -3.790 1.00 39.81 208 SER A CA 1
ATOM 1608 C C . SER A 1 208 ? -0.748 4.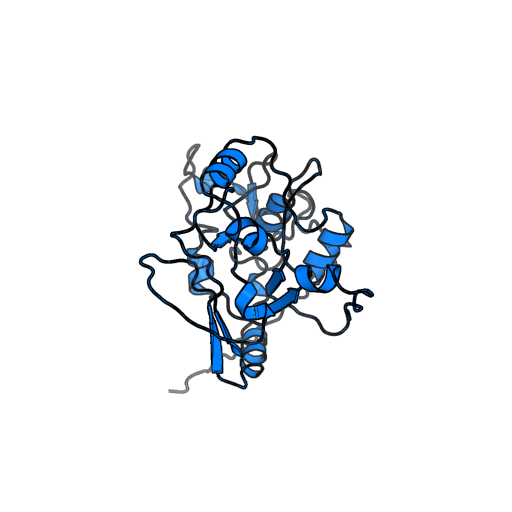062 -3.824 1.00 39.81 208 SER A C 1
ATOM 1610 O O . SER A 1 208 ? 0.323 3.652 -4.250 1.00 39.81 208 SER A O 1
ATOM 1612 N N . ALA A 1 209 ? -0.934 5.313 -3.342 1.00 39.44 209 ALA A N 1
ATOM 1613 C CA . ALA A 1 209 ? -0.071 6.238 -2.532 1.00 39.44 209 ALA A CA 1
ATOM 1614 C C . ALA A 1 209 ? 1.192 7.060 -2.977 1.00 39.44 209 ALA A C 1
ATOM 1616 O O . ALA A 1 209 ? 2.128 6.474 -3.508 1.00 39.44 209 ALA A O 1
ATOM 1617 N N . CYS A 1 210 ? 1.259 8.388 -2.602 1.00 34.91 210 CYS A N 1
ATOM 1618 C CA . CYS A 1 210 ? 2.416 9.264 -2.141 1.00 34.91 210 CYS A CA 1
ATOM 1619 C C . CYS A 1 210 ? 2.010 10.774 -1.794 1.00 34.91 210 CYS A C 1
ATOM 1621 O O . CYS A 1 210 ? 0.832 11.062 -1.937 1.00 34.91 210 CYS A O 1
ATOM 1623 N N . PRO A 1 211 ? 2.865 11.752 -1.336 1.00 34.06 211 PRO A N 1
ATOM 1624 C CA . PRO A 1 211 ? 2.711 12.642 -0.144 1.00 34.06 211 PRO A CA 1
ATOM 1625 C C . PRO A 1 211 ? 2.216 14.120 -0.344 1.00 34.06 211 PRO A C 1
ATOM 1627 O O . PRO A 1 211 ? 1.838 14.497 -1.450 1.00 34.06 211 PRO A O 1
ATOM 1630 N N . THR A 1 212 ? 2.203 14.941 0.751 1.00 36.09 212 THR A N 1
ATOM 1631 C CA . THR A 1 212 ? 1.126 15.924 1.111 1.00 36.09 212 THR A CA 1
ATOM 1632 C C . THR A 1 212 ? 1.322 17.494 0.962 1.00 36.09 212 THR A C 1
ATOM 1634 O O . THR A 1 212 ? 2.457 17.950 0.880 1.00 36.09 212 THR A O 1
ATOM 1637 N N . GLN A 1 213 ? 0.228 18.311 0.904 1.00 36.88 213 GLN A N 1
ATOM 1638 C CA . GLN A 1 213 ? 0.027 19.791 0.802 1.00 36.88 213 GLN A CA 1
ATOM 1639 C C . GLN A 1 213 ? -1.323 20.300 1.421 1.00 36.88 213 GLN A C 1
ATOM 1641 O O . GLN A 1 213 ? -1.459 21.508 1.599 1.00 36.88 213 GLN A O 1
ATOM 1646 N N . GLU A 1 214 ? -2.292 19.436 1.770 1.00 56.00 214 GLU A N 1
ATOM 1647 C CA . GLU A 1 214 ? -3.563 19.802 2.454 1.00 56.00 214 GLU A CA 1
ATOM 1648 C C . GLU A 1 214 ? -3.477 19.742 4.004 1.00 56.00 214 GLU A C 1
ATOM 1650 O O . GLU A 1 214 ? -2.481 19.262 4.548 1.00 56.00 214 GLU A O 1
ATOM 1655 N N . GLU A 1 215 ? -4.522 20.201 4.726 1.00 53.62 215 GLU A N 1
ATOM 1656 C CA . GLU A 1 215 ? -4.623 20.146 6.212 1.00 53.62 215 GLU A CA 1
ATOM 1657 C C . GLU A 1 215 ? -4.618 18.715 6.788 1.00 53.62 215 GLU A C 1
ATOM 1659 O O . GLU A 1 215 ? -4.314 18.524 7.966 1.00 53.62 215 GLU A O 1
ATOM 1664 N N . TYR A 1 216 ? -4.947 17.719 5.964 1.00 60.12 216 TYR A N 1
ATOM 1665 C CA . TYR A 1 216 ? -4.907 16.297 6.296 1.00 60.12 216 TYR A CA 1
ATOM 1666 C C . TYR A 1 216 ? -3.803 15.598 5.498 1.00 60.12 216 TYR A C 1
ATOM 1668 O O . TYR A 1 216 ? -3.455 15.996 4.380 1.00 60.12 216 TYR A O 1
ATOM 1676 N N . HIS A 1 217 ? -3.240 14.528 6.057 1.00 70.62 217 HIS A N 1
ATOM 1677 C CA . HIS A 1 217 ? -2.184 13.790 5.371 1.00 70.62 217 HIS A CA 1
ATOM 1678 C C . HIS A 1 217 ? -2.772 12.658 4.524 1.00 70.62 217 HIS A C 1
ATOM 1680 O O . HIS A 1 217 ? -3.526 11.814 4.995 1.00 70.62 217 HIS A O 1
ATOM 1686 N N . LEU A 1 218 ? -2.374 12.543 3.257 1.00 75.62 218 LEU A N 1
ATOM 1687 C CA . LEU A 1 218 ? -2.809 11.398 2.456 1.00 75.62 218 LEU A CA 1
ATOM 1688 C C . LEU A 1 218 ? -2.385 10.061 3.101 1.00 75.62 218 LEU A C 1
ATOM 1690 O O . LEU A 1 218 ? -3.136 9.089 3.061 1.00 75.62 218 LEU A O 1
ATOM 1694 N N . HIS A 1 219 ? -1.234 10.041 3.782 1.00 78.69 219 HIS A N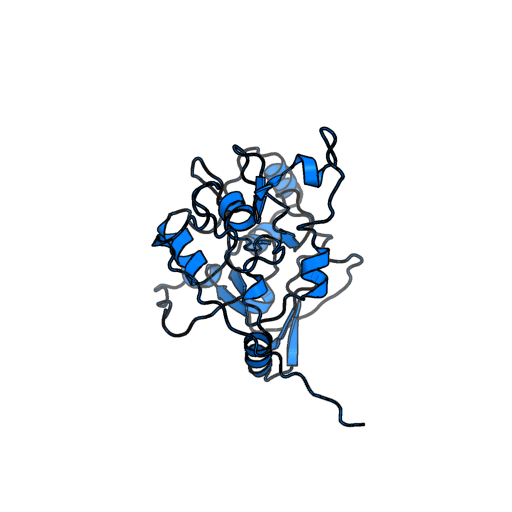 1
ATOM 1695 C CA . HIS A 1 219 ? -0.768 8.905 4.581 1.00 78.69 219 HIS A CA 1
ATOM 1696 C C . HIS A 1 219 ? -1.791 8.431 5.629 1.00 78.69 219 HIS A C 1
ATOM 1698 O O . HIS A 1 219 ? -1.991 7.221 5.724 1.00 78.69 219 HIS A O 1
ATOM 1704 N N . GLU A 1 220 ? -2.477 9.318 6.368 1.00 85.31 220 GLU A N 1
ATOM 1705 C CA . GLU A 1 220 ? -3.493 8.887 7.356 1.00 85.31 220 GLU A CA 1
ATOM 1706 C C . GLU A 1 220 ? -4.725 8.284 6.676 1.00 85.31 220 GLU A C 1
ATOM 1708 O O . GLU A 1 220 ? -5.180 7.209 7.069 1.00 85.31 220 GLU A O 1
ATOM 1713 N N . VAL A 1 221 ? -5.224 8.899 5.600 1.00 87.44 221 VAL A N 1
ATOM 1714 C CA . VAL A 1 221 ? -6.400 8.389 4.877 1.00 87.44 221 VAL A CA 1
ATOM 1715 C C . VAL A 1 221 ? -6.106 7.039 4.225 1.00 87.44 221 VAL A C 1
ATOM 1717 O O . VAL A 1 221 ? -6.948 6.141 4.216 1.00 87.44 221 VAL A O 1
ATOM 1720 N N . MET A 1 222 ? -4.912 6.863 3.668 1.00 85.94 222 MET A N 1
ATOM 1721 C CA . MET A 1 222 ? -4.540 5.618 3.005 1.00 85.94 222 MET A CA 1
ATOM 1722 C C . MET A 1 222 ? -4.325 4.491 3.998 1.00 85.94 222 MET A C 1
ATOM 1724 O O . MET A 1 222 ? -4.964 3.449 3.872 1.00 85.94 222 MET A O 1
ATOM 1728 N N . LEU A 1 223 ? -3.470 4.706 4.994 1.00 88.31 223 LEU A N 1
ATOM 1729 C CA . LEU A 1 223 ? -3.089 3.668 5.941 1.00 88.31 223 LEU A CA 1
ATOM 1730 C C . LEU A 1 223 ? -4.221 3.416 6.937 1.00 88.31 223 LEU A C 1
ATOM 1732 O O . LEU A 1 223 ? -4.822 2.343 6.929 1.00 88.31 223 LEU A O 1
ATOM 1736 N N . ALA A 1 224 ? -4.567 4.414 7.747 1.00 91.12 224 ALA A N 1
ATOM 1737 C CA . ALA A 1 224 ? -5.582 4.267 8.780 1.00 91.12 224 ALA A CA 1
ATOM 1738 C C . ALA A 1 224 ? -7.010 4.325 8.230 1.00 91.12 224 ALA A C 1
ATOM 1740 O O . ALA A 1 224 ? -7.869 3.594 8.705 1.00 91.12 224 ALA A O 1
ATOM 1741 N N . GLY A 1 225 ? -7.296 5.135 7.213 1.00 91.06 225 GLY A N 1
ATOM 1742 C CA . GLY A 1 225 ? -8.646 5.214 6.644 1.00 91.06 225 GLY A CA 1
ATOM 1743 C C . GLY A 1 225 ? -9.033 3.981 5.839 1.00 91.06 225 GLY A C 1
ATOM 1744 O O . GLY A 1 225 ? -10.088 3.387 6.058 1.00 91.06 225 GLY A O 1
ATOM 1745 N N . ARG A 1 226 ? -8.185 3.587 4.890 1.00 90.00 226 ARG A N 1
ATOM 1746 C CA . ARG A 1 226 ? -8.540 2.608 3.849 1.00 90.00 226 ARG A CA 1
ATOM 1747 C C . ARG A 1 226 ? -7.871 1.253 4.017 1.00 90.00 226 ARG A C 1
ATOM 1749 O O . ARG A 1 226 ? -8.219 0.324 3.289 1.00 90.00 226 ARG A O 1
ATOM 1756 N N . GLY A 1 227 ? -6.926 1.135 4.946 1.00 88.69 227 GLY A N 1
ATOM 1757 C CA . GLY A 1 227 ? -6.147 -0.082 5.111 1.00 88.69 227 GLY A CA 1
ATOM 1758 C C . GLY A 1 227 ? -5.219 -0.330 3.919 1.00 88.69 227 GLY A C 1
ATOM 1759 O O . GLY A 1 227 ? -5.032 -1.471 3.511 1.00 88.69 227 GLY A O 1
ATOM 1760 N N . MET A 1 228 ? -4.727 0.731 3.280 1.00 88.44 228 MET A N 1
ATOM 1761 C CA . MET A 1 228 ? -4.026 0.674 2.003 1.00 88.44 228 MET A CA 1
ATOM 1762 C C . MET A 1 228 ? -2.509 0.815 2.189 1.00 88.44 228 MET A C 1
ATOM 1764 O O . MET A 1 228 ? -2.058 1.909 2.530 1.00 88.44 228 MET A O 1
ATOM 1768 N N . PRO A 1 229 ? -1.722 -0.251 1.942 1.00 84.06 229 PRO A N 1
ATOM 1769 C CA . PRO A 1 229 ? -0.268 -0.223 2.067 1.00 84.06 229 PRO A CA 1
ATOM 1770 C C . PRO A 1 229 ? 0.395 0.836 1.187 1.00 84.06 229 PRO A C 1
ATOM 1772 O O . PRO A 1 229 ? -0.033 1.068 0.054 1.00 84.06 229 PRO A O 1
ATOM 1775 N N . ILE A 1 230 ? 1.498 1.406 1.674 1.00 78.25 230 ILE A N 1
ATOM 1776 C CA . ILE A 1 230 ? 2.344 2.330 0.908 1.00 78.25 230 ILE A CA 1
ATOM 1777 C C . ILE A 1 230 ? 3.720 1.693 0.728 1.00 78.25 230 ILE A C 1
ATOM 1779 O O . ILE A 1 230 ? 4.340 1.256 1.695 1.00 78.25 230 ILE A O 1
ATOM 1783 N N . GLY A 1 231 ? 4.186 1.617 -0.517 1.00 76.25 231 GLY A N 1
ATOM 1784 C CA . GLY A 1 231 ? 5.535 1.173 -0.850 1.00 76.25 231 GLY A CA 1
ATOM 1785 C C . GLY A 1 231 ? 6.434 2.371 -1.123 1.00 76.25 231 GLY A C 1
ATOM 1786 O O . GLY A 1 231 ? 6.086 3.229 -1.933 1.00 76.25 231 GLY A O 1
ATOM 1787 N N . GLU A 1 232 ? 7.593 2.434 -0.474 1.00 72.06 232 GLU A N 1
ATOM 1788 C CA . GLU A 1 232 ? 8.519 3.558 -0.620 1.00 72.06 232 GLU A CA 1
ATOM 1789 C C . GLU A 1 232 ? 9.925 3.087 -0.992 1.00 72.06 232 GLU A C 1
ATOM 1791 O O . GLU A 1 232 ? 10.385 2.019 -0.581 1.00 72.06 232 GLU A O 1
ATOM 1796 N N . LEU A 1 233 ? 10.623 3.936 -1.754 1.00 70.25 233 LEU A N 1
ATOM 1797 C CA . LEU A 1 233 ? 12.031 3.774 -2.121 1.00 70.25 233 LEU A CA 1
ATOM 1798 C C . LEU A 1 233 ? 12.342 2.482 -2.899 1.00 70.25 233 LEU A C 1
ATOM 1800 O O . LEU A 1 233 ? 13.423 1.932 -2.732 1.00 70.25 233 LEU A O 1
ATOM 1804 N N . PHE A 1 234 ? 11.442 1.988 -3.753 1.00 77.50 234 PHE A N 1
ATOM 1805 C CA . PHE A 1 234 ? 11.758 0.878 -4.664 1.00 77.50 234 PHE A CA 1
ATOM 1806 C C . PHE A 1 234 ? 12.667 1.333 -5.818 1.00 77.50 234 PHE A C 1
ATOM 1808 O O . PHE A 1 234 ? 12.389 2.341 -6.470 1.00 77.50 234 PHE A O 1
ATOM 1815 N N . ASP A 1 235 ? 13.735 0.581 -6.094 1.00 80.69 235 ASP A N 1
ATOM 1816 C CA . ASP A 1 235 ? 14.603 0.785 -7.257 1.00 80.69 235 ASP A CA 1
ATOM 1817 C C . ASP A 1 235 ? 13.920 0.265 -8.528 1.00 80.69 235 ASP A C 1
ATOM 1819 O O . ASP A 1 235 ? 13.878 -0.933 -8.814 1.00 80.69 235 ASP A O 1
ATOM 1823 N N . LEU A 1 236 ? 13.374 1.197 -9.307 1.00 81.00 236 LEU A N 1
ATOM 1824 C CA . LEU A 1 236 ? 12.645 0.905 -10.539 1.00 81.00 236 LEU A CA 1
ATOM 1825 C C . LEU A 1 236 ? 13.500 1.100 -11.799 1.00 81.00 236 LEU A C 1
ATOM 1827 O O . LEU A 1 236 ? 12.987 0.938 -12.906 1.00 81.00 236 LEU A O 1
ATOM 1831 N N . GLU A 1 237 ? 14.790 1.437 -11.678 1.00 81.00 237 GLU A N 1
ATOM 1832 C CA . GLU A 1 237 ? 15.634 1.760 -12.838 1.00 81.00 237 GLU A CA 1
ATOM 1833 C C . GLU A 1 237 ? 15.858 0.539 -13.734 1.00 81.00 237 GLU A C 1
ATOM 1835 O O . GLU A 1 237 ? 15.706 0.621 -14.954 1.00 81.00 237 GLU A O 1
ATOM 1840 N N . LYS A 1 238 ? 16.145 -0.624 -13.135 1.00 76.81 238 LYS A N 1
ATOM 1841 C CA . LYS A 1 238 ? 16.291 -1.885 -13.884 1.00 76.81 238 LYS A CA 1
ATOM 1842 C C . LYS A 1 238 ? 14.975 -2.335 -14.506 1.00 76.81 238 LYS A C 1
ATOM 1844 O O . LYS A 1 238 ? 14.983 -2.859 -15.617 1.00 76.81 238 LYS A O 1
ATOM 1849 N N . LEU A 1 239 ? 13.865 -2.114 -13.800 1.00 77.75 239 LEU A N 1
ATOM 1850 C CA . LEU A 1 239 ? 12.529 -2.455 -14.280 1.00 77.75 239 LEU A CA 1
ATOM 1851 C C . LEU A 1 239 ? 12.144 -1.616 -15.508 1.00 77.75 239 LEU A C 1
ATOM 1853 O O . LEU A 1 239 ? 11.559 -2.145 -16.444 1.00 77.75 239 LEU A O 1
ATOM 1857 N N . ALA A 1 240 ? 12.524 -0.336 -15.534 1.00 73.81 240 ALA A N 1
ATOM 1858 C CA . ALA A 1 240 ? 12.227 0.581 -16.634 1.00 73.81 240 ALA A CA 1
ATOM 1859 C C . ALA A 1 240 ? 13.117 0.396 -17.882 1.00 73.81 240 ALA A C 1
ATOM 1861 O O . ALA A 1 240 ? 12.755 0.855 -18.961 1.00 73.81 240 ALA A O 1
ATOM 1862 N N . ALA A 1 241 ? 14.291 -0.234 -17.759 1.00 66.56 241 ALA A N 1
ATOM 1863 C CA . ALA A 1 241 ? 15.303 -0.249 -18.820 1.00 66.56 241 ALA A CA 1
ATOM 1864 C C . ALA A 1 241 ? 15.257 -1.461 -19.780 1.00 66.56 241 ALA A C 1
ATOM 1866 O O . ALA A 1 241 ? 16.032 -1.475 -20.737 1.00 66.56 241 ALA A O 1
ATOM 1867 N N . GLU A 1 242 ? 14.443 -2.497 -19.517 1.00 55.38 242 GLU A N 1
ATOM 1868 C CA . GLU A 1 242 ? 14.430 -3.803 -20.231 1.00 55.38 242 GLU A CA 1
ATOM 1869 C C . GLU A 1 242 ? 15.826 -4.436 -20.489 1.00 55.38 242 GLU A C 1
ATOM 1871 O O . GLU A 1 242 ? 15.989 -5.336 -21.314 1.00 55.38 242 GLU A O 1
ATOM 1876 N N . LYS A 1 243 ? 16.876 -4.011 -19.772 1.00 36.12 243 LYS A N 1
ATOM 1877 C CA . LYS A 1 243 ? 18.233 -4.568 -19.861 1.00 36.12 243 LYS A CA 1
ATOM 1878 C C . LYS A 1 243 ? 18.756 -4.894 -18.474 1.00 36.12 243 LYS A C 1
ATOM 1880 O O . LYS A 1 243 ? 19.105 -4.015 -17.689 1.00 36.12 243 LYS A O 1
ATOM 1885 N N . VAL A 1 244 ? 18.836 -6.191 -18.200 1.00 34.91 244 VAL A N 1
ATOM 1886 C CA . VAL A 1 244 ? 19.374 -6.738 -16.956 1.00 34.91 244 VAL A CA 1
ATOM 1887 C C . VAL A 1 244 ? 20.900 -6.718 -17.033 1.00 34.91 244 VAL A C 1
ATOM 1889 O O . VAL A 1 244 ? 21.491 -7.510 -17.758 1.00 34.91 244 VAL A O 1
ATOM 1892 N N . ASN A 1 245 ? 21.544 -5.825 -16.280 1.00 28.28 245 ASN A N 1
ATOM 1893 C CA . ASN A 1 245 ? 22.971 -5.915 -15.968 1.00 28.28 245 ASN A CA 1
ATOM 1894 C C . ASN A 1 245 ? 23.188 -5.815 -14.440 1.00 28.28 245 ASN A C 1
ATOM 1896 O O . ASN A 1 245 ? 22.537 -5.033 -13.745 1.00 28.28 245 ASN A O 1
ATOM 1900 N N . TYR A 1 246 ? 24.059 -6.705 -13.950 1.00 31.06 246 TYR A N 1
ATOM 1901 C CA . TYR A 1 246 ? 24.420 -7.070 -12.558 1.00 31.06 246 TYR A CA 1
ATOM 1902 C C . TYR A 1 246 ? 25.177 -5.919 -11.814 1.00 31.06 246 TYR A C 1
ATOM 1904 O O . TYR A 1 246 ? 25.404 -4.899 -12.451 1.00 31.06 246 TYR A O 1
ATOM 1912 N N . VAL A 1 247 ? 25.518 -5.885 -10.500 1.00 31.34 247 VAL A N 1
ATOM 1913 C CA . VAL A 1 247 ? 26.565 -6.627 -9.713 1.00 31.34 247 VAL A CA 1
ATOM 1914 C C . VAL A 1 247 ? 26.432 -6.326 -8.161 1.00 31.34 247 VAL A C 1
ATOM 1916 O O . VAL A 1 247 ? 25.462 -5.661 -7.809 1.00 31.34 247 VAL A O 1
ATOM 1919 N N . PRO A 1 248 ? 27.283 -6.793 -7.194 1.00 28.98 248 PRO A N 1
ATOM 1920 C CA . PRO A 1 248 ? 26.898 -7.620 -6.029 1.00 28.98 248 PRO A CA 1
ATOM 1921 C C . PRO A 1 248 ? 27.192 -7.024 -4.615 1.00 28.98 248 PRO A C 1
ATOM 1923 O O . PRO A 1 248 ? 27.911 -6.041 -4.467 1.00 28.98 248 PRO A O 1
ATOM 1926 N N . GLY A 1 249 ? 26.737 -7.721 -3.559 1.00 28.52 249 GLY A N 1
ATOM 1927 C CA . GLY A 1 249 ? 27.238 -7.589 -2.176 1.00 28.52 249 GLY A CA 1
ATOM 1928 C C . GLY A 1 249 ? 26.410 -6.693 -1.243 1.00 28.52 249 GLY A C 1
ATOM 1929 O O . GLY A 1 249 ? 26.648 -5.495 -1.156 1.00 28.52 249 GLY A O 1
ATOM 1930 N N . GLY A 1 250 ? 25.486 -7.284 -0.479 1.00 26.53 250 GLY A N 1
ATOM 1931 C CA . GLY A 1 250 ? 24.749 -6.596 0.586 1.00 26.53 250 GLY A CA 1
ATOM 1932 C C . GLY A 1 250 ? 24.391 -7.550 1.727 1.00 26.53 250 GLY A C 1
ATOM 1933 O O . GLY A 1 250 ? 23.936 -8.662 1.479 1.00 26.53 250 GLY A O 1
ATOM 1934 N N . VAL A 1 251 ? 24.625 -7.120 2.970 1.00 28.12 251 VAL A N 1
ATOM 1935 C CA . VAL A 1 251 ? 24.320 -7.852 4.211 1.00 28.12 251 VAL A CA 1
ATOM 1936 C C . VAL A 1 251 ? 23.315 -7.021 5.014 1.00 28.12 251 VAL A C 1
ATOM 1938 O O . VAL A 1 251 ? 23.728 -6.168 5.791 1.00 28.12 251 VAL A O 1
ATOM 1941 N N . ALA A 1 252 ? 22.016 -7.212 4.754 1.00 29.11 252 ALA A N 1
ATOM 1942 C CA . ALA A 1 252 ? 20.853 -6.951 5.629 1.00 29.11 252 ALA A CA 1
ATOM 1943 C C . ALA A 1 252 ? 19.545 -7.068 4.805 1.00 29.11 252 ALA A C 1
ATOM 1945 O O . ALA A 1 252 ? 19.610 -7.059 3.579 1.00 29.11 252 ALA A O 1
ATOM 1946 N N . SER A 1 253 ? 18.383 -7.208 5.464 1.00 32.12 253 SER A N 1
ATOM 1947 C CA . SER A 1 253 ? 17.093 -7.602 4.857 1.00 32.12 253 SER A CA 1
ATOM 1948 C C . SER A 1 253 ? 16.155 -6.417 4.534 1.00 32.12 253 SER A C 1
ATOM 1950 O O . SER A 1 253 ? 15.490 -5.922 5.445 1.00 32.12 253 SER A O 1
ATOM 1952 N N . PRO A 1 254 ? 16.058 -5.986 3.263 1.00 48.56 254 PRO A N 1
ATOM 1953 C CA . PRO A 1 254 ? 14.932 -5.216 2.703 1.00 48.56 254 PRO A CA 1
ATOM 1954 C C . PRO A 1 254 ? 13.677 -6.110 2.508 1.00 48.56 254 PRO A C 1
ATOM 1956 O O . PRO A 1 254 ? 13.764 -7.316 2.763 1.00 48.56 254 PRO A O 1
ATOM 1959 N N . PRO A 1 255 ? 12.509 -5.580 2.073 1.00 57.69 255 PRO A N 1
ATOM 1960 C CA . PRO A 1 255 ? 11.292 -6.369 1.820 1.00 57.69 255 PRO A CA 1
ATOM 1961 C C . PRO A 1 255 ? 11.455 -7.496 0.784 1.00 57.69 255 PRO A C 1
ATOM 1963 O O . PRO A 1 255 ? 10.562 -8.336 0.683 1.00 57.69 255 PRO A O 1
ATOM 1966 N N . ASN A 1 256 ? 12.572 -7.542 0.045 1.00 69.75 256 ASN A N 1
ATOM 1967 C CA . ASN A 1 256 ? 12.841 -8.523 -1.004 1.00 69.75 256 ASN A CA 1
ATOM 1968 C C . ASN A 1 256 ? 11.772 -8.476 -2.099 1.00 69.75 256 ASN A C 1
ATOM 1970 O O . ASN A 1 256 ? 11.195 -9.498 -2.478 1.00 69.75 256 ASN A O 1
ATOM 1974 N N . VAL A 1 257 ? 11.483 -7.267 -2.591 1.00 77.12 257 VAL A N 1
ATOM 1975 C CA . VAL A 1 257 ? 10.494 -7.086 -3.658 1.00 77.12 257 VAL A CA 1
ATOM 1976 C C . VAL A 1 257 ? 11.115 -7.510 -4.985 1.00 77.12 257 VAL A C 1
ATOM 1978 O O . VAL A 1 257 ? 12.167 -7.012 -5.388 1.00 77.12 257 VAL A O 1
ATOM 1981 N N . VAL A 1 258 ? 10.455 -8.434 -5.685 1.00 81.25 258 VAL A N 1
ATOM 1982 C CA . VAL A 1 258 ? 10.931 -8.990 -6.957 1.00 81.25 258 VAL A CA 1
ATOM 1983 C C . VAL A 1 258 ? 9.836 -8.891 -8.013 1.00 81.25 258 VAL A C 1
ATOM 1985 O O . VAL A 1 258 ? 8.743 -9.422 -7.831 1.00 81.25 258 VAL A O 1
ATOM 1988 N N . ALA A 1 259 ? 10.147 -8.261 -9.144 1.00 78.94 259 ALA A N 1
ATOM 1989 C CA . ALA A 1 259 ? 9.341 -8.355 -10.357 1.00 78.94 259 ALA A CA 1
ATOM 1990 C C . ALA A 1 259 ? 9.738 -9.608 -11.152 1.00 78.94 259 ALA A C 1
ATOM 1992 O O . ALA A 1 259 ? 10.933 -9.881 -11.311 1.00 78.94 259 ALA A O 1
ATOM 1993 N N . ILE A 1 260 ? 8.748 -10.357 -11.646 1.00 81.69 260 ILE A N 1
ATOM 1994 C CA . ILE A 1 260 ? 8.941 -11.604 -12.398 1.00 81.69 260 ILE A CA 1
ATOM 1995 C C . ILE A 1 260 ? 8.184 -11.517 -13.726 1.00 81.69 260 ILE A C 1
ATOM 1997 O O . ILE A 1 260 ? 7.021 -11.121 -13.734 1.00 81.69 260 ILE A O 1
ATOM 2001 N N . PHE A 1 261 ? 8.845 -11.901 -14.819 1.00 80.75 261 PHE A N 1
ATOM 2002 C CA . PHE A 1 261 ? 8.328 -11.846 -16.192 1.00 80.75 261 PHE A CA 1
ATOM 2003 C C . PHE A 1 261 ? 8.359 -13.188 -16.884 1.00 80.75 261 PHE A C 1
ATOM 2005 O O . PHE A 1 261 ? 9.028 -14.119 -16.402 1.00 80.75 261 PHE A O 1
#

Organism: Passalora fulva (NCBI:txid5499)

Secondary structure (DSSP, 8-state):
------------PPPPPGGG--SSTTS-TT--TTSS-TT-S-GGGGG--HHHHHHHHTT-SS--EEE-BPPTTS--SSS--S-EEE-TTSS-BTTTTB-GGG-BHHHHHT-TTPPPP-TTSHHHHHHH---S-EEEE-HHHHTTSSSPPP---SS---SEEEE--SHHHHHHT--HHHHHHHHH-S---------SHHHHHHHHHH-------SSS-HHHIIIIIT---EEESB--HHHHSS---------S-----EEE-

pLDDT: mean 71.92, std 19.43, range [26.53, 96.62]